Protein 4D2J (pdb70)

CATH classification: 3.20.20.70

Foldseek 3Di:
DVVLLVLLLVLLCLQLDALAHEAEAAQDLVRVCVLCPVLDHHRDPLLNLQVLCLQLQQPLLLSHYQAYEYHPDLLQDAHNVGHRSLVSCVVSNHQYEYEQWPDWDADPPAPRQTAIHGLVCRLVVLLVSVVSRHQAYETEHEWEDDVVRCTPPPVNLLRLLQVQLSNQLSNSVNRHAYEREYEYALADFAALVSLLVVLLVSLQSNVVSNVVSVHQLSSYEYAYAQRWGRPPHDDTDDLLVSLVSRLVSCVNRPDLSRAEYAYECRPDALQSSLSSLLNNQVVDDDSHQYAHHYYCSLQVQLSVQCSSPVVSSVVSSVSSVVSSSSRSCSSNSRHDGD

Nearest PDB structures (foldseek):
  5tkl-assembly1_A  TM=1.001E+00  e=1.704E-62  Toxoplasma gondii
  4tu1-assembly1_B  TM=9.126E-01  e=1.851E-58  Toxoplasma gondii
  3kx6-assembly1_C  TM=9.929E-01  e=5.445E-51  Babesia bovis
  3kx6-assembly1_B  TM=9.949E-01  e=1.280E-50  Babesia bovis
  4tr9-assembly1_B  TM=9.940E-01  e=3.530E-50  Plasmodium falciparum 3D7

Structure (mmCIF, N/CA/C/O backbone):
data_4D2J
#
_entry.id   4D2J
#
_cell.length_a   109.814
_cell.length_b   109.814
_cell.length_c   54.357
_cell.angle_alpha   90.00
_cell.angle_beta   90.00
_cell.angle_gamma   90.00
#
_symmetry.space_group_name_H-M   'P 42 21 2'
#
loop_
_entity.id
_entity.type
_entity.pdbx_description
1 polymer 'FRUCTOSE-BISPHOSPHATE ALDOLASE'
2 non-polymer BETA-MERCAPTOETHANOL
3 non-polymer 'SULFATE ION'
4 non-polymer 'ACETATE ION'
5 non-polymer GLYCEROL
6 water water
#
loop_
_atom_site.group_PDB
_atom_site.id
_atom_site.type_symbol
_atom_site.label_atom_id
_atom_site.label_alt_id
_atom_site.label_comp_id
_atom_site.label_asym_id
_atom_site.label_entity_id
_atom_site.label_seq_id
_atom_site.pdbx_PDB_ins_code
_atom_site.Cartn_x
_atom_site.Cartn_y
_atom_site.Cartn_z
_atom_site.occupancy
_atom_site.B_iso_or_equiv
_atom_site.auth_seq_id
_atom_site.auth_comp_id
_atom_site.auth_asym_id
_atom_site.auth_atom_id
_atom_site.pdbx_PDB_model_num
ATOM 1 N N . SER A 1 10 ? 1.251 21.211 -45.117 1.00 59.24 79 SER A N 1
ATOM 2 C CA . SER A 1 10 ? 1.372 22.581 -45.696 1.00 51.02 79 SER A CA 1
ATOM 3 C C . SER A 1 10 ? 2.623 23.212 -45.134 1.00 50.62 79 SER A C 1
ATOM 4 O O . SER A 1 10 ? 2.741 23.373 -43.917 1.00 46.70 79 SER A O 1
ATOM 7 N N . GLN A 1 11 ? 3.564 23.550 -46.014 1.00 42.22 80 GLN A N 1
ATOM 8 C CA . GLN A 1 11 ? 4.808 24.201 -45.606 1.00 46.79 80 GLN A CA 1
ATOM 9 C C . GLN A 1 11 ? 4.525 25.545 -44.974 1.00 41.72 80 GLN A C 1
ATOM 10 O O . GLN A 1 11 ? 5.211 25.979 -44.041 1.00 40.57 80 GLN A O 1
ATOM 16 N N . GLU A 1 12 ? 3.488 26.176 -45.493 1.00 37.10 81 GLU A N 1
ATOM 17 C CA . GLU A 1 12 ? 3.088 27.508 -45.117 1.00 36.87 81 GLU A CA 1
ATOM 18 C C . GLU A 1 12 ? 2.550 27.469 -43.669 1.00 31.41 81 GLU A C 1
ATOM 19 O O . GLU A 1 12 ? 3.032 28.204 -42.815 1.00 30.84 81 GLU A O 1
ATOM 25 N N . VAL A 1 13 ? 1.626 26.562 -43.394 1.00 31.57 82 VAL A N 1
ATOM 26 C CA . VAL A 1 13 ? 1.085 26.407 -42.024 1.00 33.99 82 VAL A CA 1
ATOM 27 C C . VAL A 1 13 ? 2.179 25.957 -41.053 1.00 31.56 82 VAL A C 1
ATOM 28 O O . VAL A 1 13 ? 2.313 26.517 -39.960 1.00 3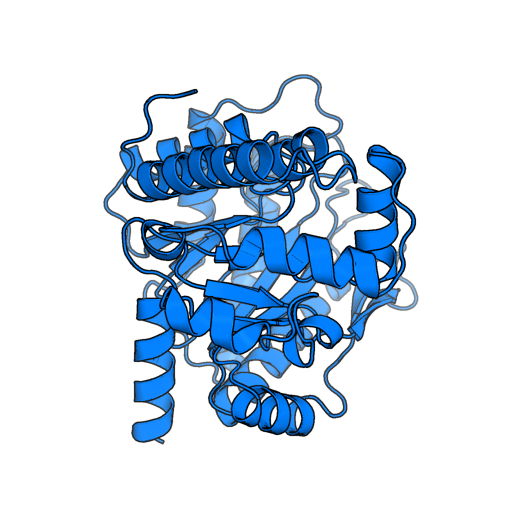0.20 82 VAL A O 1
ATOM 32 N N . ALA A 1 14 ? 3.000 24.995 -41.459 1.00 29.98 83 ALA A N 1
ATOM 33 C CA . ALA A 1 14 ? 4.124 24.544 -40.616 1.00 30.36 83 ALA A CA 1
ATOM 34 C C . ALA A 1 14 ? 5.095 25.655 -40.250 1.00 32.90 83 ALA A C 1
ATOM 35 O O . ALA A 1 14 ? 5.544 25.768 -39.088 1.00 28.26 83 ALA A O 1
ATOM 37 N N . LYS A 1 15 ? 5.452 26.462 -41.251 1.00 28.55 84 LYS A N 1
ATOM 38 C CA . LYS A 1 15 ? 6.279 27.634 -41.044 1.00 30.76 84 LYS A CA 1
ATOM 39 C C . LYS A 1 15 ? 5.690 28.630 -40.049 1.00 27.21 84 LYS A C 1
ATOM 40 O O . LYS A 1 15 ? 6.382 29.098 -39.145 1.00 27.34 84 LYS A O 1
ATOM 46 N N . GLU A 1 16 ? 4.395 28.911 -40.181 1.00 29.08 85 GLU A N 1
ATOM 47 C CA . GLU A 1 16 ? 3.742 29.859 -39.323 1.00 26.39 85 GLU A CA 1
ATOM 48 C C . GLU A 1 16 ? 3.766 29.319 -37.901 1.00 23.82 85 GLU A C 1
ATOM 49 O O . GLU A 1 16 ? 3.994 30.056 -36.956 1.00 25.21 85 GLU A O 1
ATOM 55 N N . LEU A 1 17 ? 3.440 28.037 -37.753 1.00 25.11 86 LEU A N 1
ATOM 56 C CA . LEU A 1 17 ? 3.370 27.461 -36.385 1.00 22.74 86 LEU A CA 1
ATOM 57 C C . LEU A 1 17 ? 4.710 27.469 -35.699 1.00 24.21 86 LEU A C 1
ATOM 58 O O . LEU A 1 17 ? 4.817 27.801 -34.496 1.00 24.74 86 LEU A O 1
ATOM 63 N N . ALA A 1 18 ? 5.746 27.087 -36.437 1.00 24.52 87 ALA A N 1
ATOM 64 C CA . ALA A 1 18 ? 7.073 27.051 -35.885 1.00 26.39 87 ALA A CA 1
ATOM 65 C C . ALA A 1 18 ? 7.561 28.448 -35.563 1.00 23.50 87 ALA A C 1
ATOM 66 O O . ALA A 1 18 ? 8.149 28.671 -34.506 1.00 25.77 87 ALA A O 1
ATOM 68 N N . GLU A 1 19 ? 7.278 29.421 -36.434 1.00 25.06 88 GLU A N 1
ATOM 69 C CA . GLU A 1 19 ? 7.691 30.798 -36.152 1.00 24.64 88 GLU A CA 1
ATOM 70 C C . GLU A 1 19 ? 7.005 31.334 -34.914 1.00 22.17 88 GLU A C 1
ATOM 71 O O . GLU A 1 19 ? 7.635 31.939 -34.052 1.00 24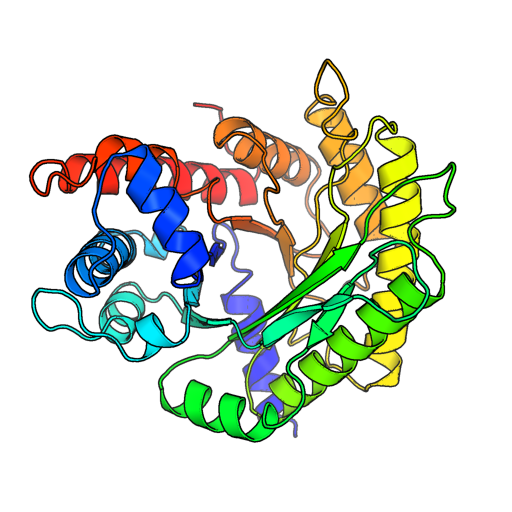.27 88 GLU A O 1
ATOM 77 N N . ASN A 1 20 ? 5.718 31.058 -34.798 1.00 22.71 89 ASN A N 1
ATOM 78 C CA . ASN A 1 20 ? 4.982 31.522 -33.643 1.00 21.75 89 ASN A CA 1
ATOM 79 C C . ASN A 1 20 ? 5.375 30.829 -32.368 1.00 21.93 89 ASN A C 1
ATOM 80 O O . ASN A 1 20 ? 5.454 31.463 -31.296 1.00 24.07 89 ASN A O 1
ATOM 85 N N . ALA A 1 21 ? 5.712 29.536 -32.460 1.00 21.49 90 ALA A N 1
ATOM 86 C CA . ALA A 1 21 ? 6.113 28.839 -31.240 1.00 22.43 90 ALA A CA 1
ATOM 87 C C . ALA A 1 21 ? 7.440 29.388 -30.743 1.00 25.01 90 ALA A C 1
ATOM 88 O O . ALA A 1 21 ? 7.650 29.583 -29.540 1.00 22.24 90 ALA A O 1
ATOM 90 N N . ARG A 1 22 ? 8.338 29.700 -31.674 1.00 25.44 91 ARG A N 1
ATOM 91 C CA . ARG A 1 22 ? 9.639 30.229 -31.277 1.00 26.70 91 ARG A CA 1
ATOM 92 C C . ARG A 1 22 ? 9.507 31.625 -30.674 1.00 25.32 91 ARG A C 1
ATOM 93 O O . ARG A 1 22 ? 10.285 32.004 -29.812 1.00 27.95 91 ARG A O 1
ATOM 101 N N . LYS A 1 23 ? 8.541 32.391 -31.171 1.00 24.41 92 LYS A N 1
ATOM 102 C CA . LYS A 1 23 ? 8.294 33.752 -30.695 1.00 24.97 92 LYS A CA 1
ATOM 103 C C . LYS A 1 23 ? 7.757 33.694 -29.264 1.00 23.29 92 LYS A C 1
ATOM 104 O O . LYS A 1 23 ? 8.153 34.463 -28.430 1.00 24.52 92 LYS A O 1
ATOM 110 N N . ILE A 1 24 ? 6.925 32.719 -28.976 1.00 22.93 93 ILE A N 1
ATOM 111 C CA . ILE A 1 24 ? 6.417 32.529 -27.620 1.00 23.38 93 ILE A CA 1
ATOM 112 C C . ILE A 1 24 ? 7.519 32.073 -26.669 1.00 24.58 93 ILE A C 1
ATOM 113 O O . ILE A 1 24 ? 7.633 32.557 -25.543 1.00 27.53 93 ILE A O 1
ATOM 118 N N . ALA A 1 25 ? 8.369 31.168 -27.135 1.00 22.92 94 ALA A N 1
ATOM 119 C CA . ALA A 1 25 ? 9.497 30.708 -26.356 1.00 23.26 94 ALA A CA 1
ATOM 120 C C . ALA A 1 25 ? 10.752 31.581 -26.541 1.00 25.45 94 ALA A C 1
ATOM 121 O O . ALA A 1 25 ? 11.864 31.083 -26.717 1.00 31.41 94 ALA A O 1
ATOM 123 N N . ALA A 1 26 ? 10.558 32.879 -26.535 1.00 27.53 95 ALA A N 1
ATOM 124 C CA . ALA A 1 26 ? 11.640 33.807 -26.804 1.00 25.47 95 ALA A CA 1
ATOM 125 C C . ALA A 1 26 ? 12.568 33.931 -25.599 1.00 26.76 95 ALA A C 1
ATOM 126 O O . ALA A 1 26 ? 12.126 33.918 -24.440 1.00 24.88 95 ALA A O 1
ATOM 128 N N . PRO A 1 27 ? 13.868 34.076 -25.866 1.00 27.14 96 PRO A N 1
ATOM 129 C CA . PRO A 1 27 ? 14.755 34.233 -24.738 1.00 28.74 96 PRO A CA 1
ATOM 130 C C . PRO A 1 27 ? 14.410 35.428 -23.875 1.00 27.09 96 PRO A C 1
ATOM 131 O O . PRO A 1 27 ? 14.103 36.517 -24.391 1.00 28.39 96 PRO A O 1
ATOM 135 N N . GLY A 1 28 ? 14.459 35.213 -22.569 1.00 25.33 97 GLY A N 1
ATOM 136 C CA . GLY A 1 28 ? 14.180 36.254 -21.616 1.00 24.41 97 GLY A CA 1
ATOM 137 C C . GLY A 1 28 ? 12.704 36.547 -21.403 1.00 27.00 97 GLY A C 1
ATOM 138 O O . GLY A 1 28 ? 12.354 37.514 -20.716 1.00 26.99 97 GLY A O 1
ATOM 139 N N . LYS A 1 29 ? 11.829 35.743 -22.000 1.00 27.20 98 LYS A N 1
ATOM 140 C CA . LYS A 1 29 ? 10.391 35.991 -21.933 1.00 23.25 98 LYS A CA 1
ATOM 141 C C . LYS A 1 29 ? 9.643 34.698 -21.586 1.00 23.27 98 LYS A C 1
ATOM 142 O O . LYS A 1 29 ? 10.178 33.591 -21.745 1.00 22.11 98 LYS A O 1
ATOM 148 N N . GLY A 1 30 ? 8.383 34.838 -21.233 1.00 23.30 99 GLY A N 1
ATOM 149 C CA . GLY A 1 30 ? 7.504 33.689 -21.099 1.00 21.66 99 GLY A CA 1
ATOM 150 C C . GLY A 1 30 ? 6.063 34.112 -21.052 1.00 22.14 99 GLY A C 1
ATOM 151 O O . GLY A 1 30 ? 5.727 35.252 -21.389 1.00 23.25 99 GLY A O 1
ATOM 152 N N . ILE A 1 31 ? 5.195 33.187 -20.632 1.00 22.32 100 ILE A N 1
ATOM 153 C CA . ILE A 1 31 ? 3.760 33.369 -20.730 1.00 21.73 100 ILE A CA 1
ATOM 154 C C . ILE A 1 31 ? 3.114 33.806 -19.408 1.00 21.08 100 ILE A C 1
ATOM 155 O O . ILE A 1 31 ? 3.409 33.254 -18.362 1.00 22.48 100 ILE A O 1
ATOM 160 N N . LEU A 1 32 ? 2.226 34.807 -19.513 1.00 22.70 101 LEU A N 1
ATOM 161 C CA . LEU A 1 32 ? 1.215 35.095 -18.501 1.00 22.39 101 LEU A CA 1
ATOM 162 C C . LEU A 1 32 ? -0.059 34.295 -18.746 1.00 21.29 101 LEU A C 1
ATOM 163 O O . LEU A 1 32 ? -0.729 34.451 -19.773 1.00 23.82 101 LEU A O 1
ATOM 168 N N . ALA A 1 33 ? -0.364 33.424 -17.794 1.00 21.04 102 ALA A N 1
ATOM 169 C CA . ALA A 1 33 ? -1.537 32.593 -17.866 1.00 22.70 102 ALA A CA 1
ATOM 170 C C . ALA A 1 33 ? -2.652 33.343 -17.121 1.00 25.87 102 ALA A C 1
ATOM 171 O O . ALA A 1 33 ? -2.630 33.486 -15.886 1.00 29.73 102 ALA A O 1
ATOM 173 N N . ALA A 1 34 ? -3.553 33.924 -17.905 1.00 23.19 103 ALA A N 1
ATOM 174 C CA . ALA A 1 34 ? -4.620 34.772 -17.382 1.00 27.73 103 ALA A CA 1
ATOM 175 C C . ALA A 1 34 ? -5.980 34.232 -17.788 1.00 28.23 103 ALA A C 1
ATOM 176 O O . ALA A 1 34 ? -6.932 34.989 -17.973 1.00 30.37 103 ALA A O 1
ATOM 178 N N . ASP A 1 35 ? -6.066 32.904 -17.871 1.00 28.26 104 ASP A N 1
ATOM 179 C CA . ASP A 1 35 ? -7.219 32.237 -18.498 1.00 28.41 104 ASP A CA 1
ATOM 180 C C . ASP A 1 35 ? -8.166 31.643 -17.468 1.00 34.85 104 ASP A C 1
ATOM 181 O O . ASP A 1 35 ? -8.907 30.701 -17.771 1.00 32.76 104 ASP A O 1
ATOM 186 N N . GLU A 1 36 ? -8.178 32.218 -16.267 1.00 32.59 105 GLU A N 1
ATOM 187 C CA . GLU A 1 36 ? -9.132 31.809 -15.226 1.00 34.24 105 GLU A CA 1
ATOM 188 C C . GLU A 1 36 ? -10.587 31.907 -15.686 1.00 27.94 105 GLU A C 1
ATOM 189 O O . GLU A 1 36 ? -11.045 32.962 -16.090 1.00 34.85 105 GLU A O 1
ATOM 195 N N . SER A 1 37 ? -11.312 30.787 -15.618 1.00 35.28 106 SER A N 1
ATOM 196 C CA . SER A 1 37 ? -12.770 30.794 -15.846 1.00 38.16 106 SER A CA 1
ATOM 197 C C . SER A 1 37 ? -13.521 31.659 -14.827 1.00 46.10 106 SER A C 1
ATOM 198 O O . SER A 1 37 ? -12.942 32.131 -13.849 1.00 42.34 106 SER A O 1
ATOM 201 N N . THR A 1 38 ? -14.812 31.873 -15.070 1.00 46.94 107 THR A N 1
ATOM 202 C CA . THR A 1 38 ? -15.634 32.705 -14.193 1.00 46.11 107 THR A CA 1
ATOM 203 C C . THR A 1 38 ? -15.542 32.232 -12.757 1.00 48.76 107 THR A C 1
ATOM 204 O O . THR A 1 38 ? -15.525 33.045 -11.823 1.00 47.97 107 THR A O 1
ATOM 208 N N . GLY A 1 39 ? -15.534 30.916 -12.584 1.00 48.72 108 GLY A N 1
ATOM 209 C CA . GLY A 1 39 ? -15.606 30.313 -11.269 1.00 52.62 108 GLY A CA 1
ATOM 210 C C . GLY A 1 39 ? -14.252 30.273 -10.611 1.00 58.09 108 GLY A C 1
ATOM 211 O O . GLY A 1 39 ? -14.139 30.311 -9.377 1.00 53.83 108 GLY A O 1
ATOM 212 N N . THR A 1 40 ? -13.215 30.169 -11.435 1.00 47.20 109 THR A N 1
ATOM 213 C CA . THR A 1 40 ? -11.855 30.232 -10.952 1.00 50.05 109 THR A CA 1
ATOM 214 C C . THR A 1 40 ? -11.470 31.663 -10.550 1.00 50.14 109 THR A C 1
ATOM 215 O O . THR A 1 40 ? -10.877 31.873 -9.487 1.00 53.57 109 THR A O 1
ATOM 219 N N . ILE A 1 41 ? -11.873 32.641 -11.354 1.00 46.99 110 ILE A N 1
ATOM 220 C CA . ILE A 1 41 ? -11.599 34.042 -11.056 1.00 50.99 110 ILE A CA 1
ATOM 221 C C . ILE A 1 41 ? -12.439 34.545 -9.871 1.00 59.81 110 ILE A C 1
ATOM 222 O O . ILE A 1 41 ? -12.002 35.416 -9.108 1.00 50.59 110 ILE A O 1
ATOM 227 N N . LYS A 1 42 ? -13.631 33.977 -9.702 1.00 54.68 111 LYS A N 1
ATOM 228 C CA . LYS A 1 42 ? -14.456 34.294 -8.545 1.00 60.08 111 LYS A CA 1
ATOM 229 C C . LYS A 1 42 ? -13.641 34.125 -7.277 1.00 52.92 111 LYS A C 1
ATOM 230 O O . LYS A 1 42 ? -13.655 34.981 -6.379 1.00 55.20 111 LYS A O 1
ATOM 236 N N . LYS A 1 43 ? -12.958 32.995 -7.199 1.00 41.71 112 LYS A N 1
ATOM 237 C CA . LYS A 1 43 ? -12.166 32.670 -6.028 1.00 47.83 112 LYS A CA 1
ATOM 238 C C . LYS A 1 43 ? -11.122 33.727 -5.735 1.00 55.06 112 LYS A C 1
ATOM 239 O O . LYS A 1 43 ? -10.907 34.101 -4.582 1.00 49.95 112 LYS A O 1
ATOM 245 N N . ARG A 1 44 ? -10.427 34.170 -6.776 1.00 50.03 113 ARG A N 1
ATOM 246 C CA . ARG A 1 44 ? -9.350 35.126 -6.590 1.00 51.78 113 ARG A CA 1
ATOM 247 C C . ARG A 1 44 ? -9.932 36.451 -6.120 1.00 52.69 113 ARG A C 1
ATOM 248 O O . ARG A 1 44 ? -9.376 37.102 -5.239 1.00 57.92 113 ARG A O 1
ATOM 256 N N . PHE A 1 45 ? -11.024 36.868 -6.754 1.00 44.66 114 PHE A N 1
ATOM 257 C CA . PHE A 1 45 ? -11.631 38.148 -6.457 1.00 50.65 114 PHE A CA 1
ATOM 258 C C . PHE A 1 45 ? -12.127 38.128 -5.013 1.00 58.53 114 PHE A C 1
ATOM 259 O O . PHE A 1 45 ? -12.210 39.167 -4.352 1.00 61.05 114 PHE A O 1
ATOM 267 N N . ASP A 1 46 ? -12.428 36.925 -4.533 1.00 62.39 115 ASP A N 1
ATOM 268 C CA . ASP A 1 46 ? -12.858 36.704 -3.162 1.00 67.90 115 ASP A CA 1
ATOM 269 C C . ASP A 1 46 ? -11.770 37.085 -2.168 1.00 73.94 115 ASP A C 1
ATOM 270 O O . ASP A 1 46 ? -12.050 37.728 -1.155 1.00 66.74 115 ASP A O 1
ATOM 275 N N . SER A 1 47 ? -10.537 36.662 -2.434 1.00 72.23 116 SER A N 1
ATOM 276 C CA . SER A 1 47 ? -9.497 36.734 -1.412 1.00 73.86 116 SER A CA 1
ATOM 277 C C . SER A 1 47 ? -9.274 38.169 -0.964 1.00 71.84 116 SER A C 1
ATOM 278 O O . SER A 1 47 ? -8.879 38.429 0.172 1.00 81.53 116 SER A O 1
ATOM 281 N N . ILE A 1 48 ? -9.550 39.084 -1.877 1.00 64.90 117 ILE A N 1
ATOM 282 C CA . ILE A 1 48 ? -9.423 40.500 -1.639 1.00 60.93 117 ILE A CA 1
ATOM 283 C C . ILE A 1 48 ? -10.813 41.144 -1.599 1.00 57.05 117 ILE A C 1
ATOM 284 O O . ILE A 1 48 ? -10.948 42.364 -1.684 1.00 50.92 117 ILE A O 1
ATOM 289 N N . GLY A 1 49 ? -11.848 40.314 -1.492 1.00 59.53 118 GLY A N 1
ATOM 290 C CA . GLY A 1 49 ? -13.211 40.798 -1.294 1.00 56.98 118 GLY A CA 1
ATOM 291 C C . GLY A 1 49 ? -13.702 41.669 -2.426 1.00 56.27 118 GLY A C 1
ATOM 292 O O . GLY A 1 49 ? -14.309 42.711 -2.204 1.00 56.89 118 GLY A O 1
ATOM 293 N N . VAL A 1 50 ? -13.425 41.249 -3.650 1.00 53.02 119 VAL A N 1
ATOM 294 C CA . VAL A 1 50 ? -14.013 41.887 -4.813 1.00 52.12 119 VAL A CA 1
ATOM 295 C C . VAL A 1 50 ? -15.175 41.026 -5.311 1.00 54.72 119 VAL A C 1
ATOM 296 O O . VAL A 1 50 ? -15.149 39.797 -5.225 1.00 46.88 119 VAL A O 1
ATOM 300 N N . GLU A 1 51 ? -16.221 41.690 -5.778 1.00 55.48 120 GLU A N 1
ATOM 301 C CA . GLU A 1 51 ? -17.373 40.990 -6.302 1.00 60.66 120 GLU A CA 1
ATOM 302 C C . GLU A 1 51 ? -17.171 40.762 -7.790 1.00 58.17 120 GLU A C 1
ATOM 303 O O . GLU A 1 51 ? -16.667 41.633 -8.506 1.00 56.07 120 GLU A O 1
ATOM 309 N N . ASN A 1 52 ? -17.578 39.586 -8.245 1.00 50.73 121 ASN A N 1
ATOM 310 C CA . ASN A 1 52 ? -17.231 39.109 -9.564 1.00 43.97 121 ASN A CA 1
ATOM 311 C C . ASN A 1 52 ? -18.211 39.583 -10.620 1.00 47.41 121 ASN A C 1
ATOM 312 O O . ASN A 1 52 ? -18.952 38.792 -11.195 1.00 56.74 121 ASN A O 1
ATOM 317 N N . THR A 1 53 ? -18.230 40.879 -10.878 1.00 46.40 122 THR A N 1
ATOM 318 C CA . THR A 1 53 ? -18.987 41.381 -11.999 1.00 52.92 122 THR A CA 1
ATOM 319 C C . THR A 1 53 ? -18.134 41.298 -13.240 1.00 53.46 122 THR A C 1
ATOM 320 O O . THR A 1 53 ? -16.909 41.322 -13.167 1.00 56.61 122 THR A O 1
ATOM 324 N N . GLU A 1 54 ? -18.776 41.243 -14.389 1.00 49.70 123 GLU A N 1
ATOM 325 C CA . GLU A 1 54 ? -18.055 41.390 -15.621 1.00 50.95 123 GLU A CA 1
ATOM 326 C C . GLU A 1 54 ? -17.143 42.598 -15.529 1.00 54.61 123 GLU A C 1
ATOM 327 O O . GLU A 1 54 ? -15.954 42.502 -15.813 1.00 50.56 123 GLU A O 1
ATOM 333 N N . ALA A 1 55 ? -17.697 43.734 -15.111 1.00 45.49 124 ALA A N 1
ATOM 334 C CA . ALA A 1 55 ? -16.940 44.982 -15.065 1.00 44.97 124 ALA A CA 1
ATOM 335 C C . ALA A 1 55 ? -15.620 44.857 -14.291 1.00 41.05 124 ALA A C 1
ATOM 336 O O . ALA A 1 55 ? -14.625 45.470 -14.665 1.00 48.85 124 ALA A O 1
ATOM 338 N N . ASN A 1 56 ? -15.632 44.112 -13.193 1.00 40.63 125 ASN A N 1
ATOM 339 C CA . ASN A 1 56 ? -14.427 43.894 -12.405 1.00 44.05 125 ASN A CA 1
ATOM 340 C C . ASN A 1 56 ? -13.405 42.994 -13.106 1.00 50.25 125 ASN A C 1
ATOM 341 O O . ASN A 1 56 ? -12.189 43.247 -13.073 1.00 42.20 125 ASN A O 1
ATOM 346 N N . ARG A 1 57 ? -13.905 41.910 -13.682 1.00 47.53 126 ARG A N 1
ATOM 347 C CA . ARG A 1 57 ? -13.067 41.008 -14.468 1.00 42.60 126 ARG A CA 1
ATOM 348 C C . ARG A 1 57 ? -12.421 41.796 -15.592 1.00 40.37 126 ARG A C 1
ATOM 349 O O . ARG A 1 57 ? -11.224 41.660 -15.845 1.00 37.68 126 ARG A O 1
ATOM 357 N N . ALA A 1 58 ? -13.192 42.695 -16.192 1.00 38.05 127 ALA A N 1
ATOM 358 C CA . ALA A 1 58 ? -12.692 43.564 -17.237 1.00 40.48 127 ALA A CA 1
ATOM 359 C C . ALA A 1 58 ? -11.651 44.550 -16.701 1.00 44.15 127 ALA A C 1
ATOM 360 O O . ALA A 1 58 ? -10.619 44.782 -17.338 1.00 36.03 127 ALA A O 1
ATOM 362 N N . PHE A 1 59 ? -11.900 45.080 -15.507 1.00 45.36 128 PHE A N 1
ATOM 363 C CA . PHE A 1 59 ? -10.942 45.972 -14.853 1.00 47.06 128 PHE A CA 1
ATOM 364 C C . PHE A 1 59 ? -9.643 45.244 -14.532 1.00 35.43 128 PHE A C 1
ATOM 365 O O . PHE A 1 59 ? -8.588 45.774 -14.767 1.00 36.82 128 PHE A O 1
ATOM 373 N N . TYR A 1 60 ? -9.735 44.058 -13.949 1.00 34.08 129 TYR A N 1
ATOM 374 C CA . TYR A 1 60 ? -8.549 43.324 -13.580 1.00 32.97 129 TYR A CA 1
ATOM 375 C C . TYR A 1 60 ? -7.745 42.894 -14.813 1.00 34.29 129 TYR A C 1
ATOM 376 O O . TYR A 1 60 ? -6.524 43.047 -14.862 1.00 33.66 129 TYR A O 1
ATOM 385 N N . ARG A 1 61 ? -8.414 42.349 -15.808 1.00 34.07 130 ARG A N 1
ATOM 386 C CA . ARG A 1 61 ? -7.685 41.927 -17.017 1.00 33.89 130 ARG A CA 1
ATOM 387 C C . ARG A 1 61 ? -7.049 43.097 -17.733 1.00 35.19 130 ARG A C 1
ATOM 388 O O . ARG A 1 61 ? -5.932 42.981 -18.254 1.00 34.39 130 ARG A O 1
ATOM 396 N N . ASP A 1 62 ? -7.750 44.227 -17.784 1.00 33.05 131 ASP A N 1
ATOM 397 C CA . ASP A 1 62 ? -7.145 45.431 -18.301 1.00 30.41 131 ASP A CA 1
ATOM 398 C C . ASP A 1 62 ? -5.956 45.888 -17.449 1.00 29.21 131 ASP A C 1
ATOM 399 O O . ASP A 1 62 ? -4.956 46.321 -17.988 1.00 33.41 131 ASP A O 1
ATOM 404 N N . LEU A 1 63 ? -6.067 45.786 -16.136 1.00 32.12 132 LEU A N 1
ATOM 405 C CA . LEU A 1 63 ? -4.953 46.142 -15.258 1.00 31.42 132 LEU A CA 1
ATOM 406 C C . LEU A 1 63 ? -3.695 45.330 -15.656 1.00 37.01 132 LEU A C 1
ATOM 407 O O . LEU A 1 63 ? -2.597 45.882 -15.812 1.00 35.41 132 LEU A O 1
ATOM 412 N N . LEU A 1 64 ? -3.859 44.016 -15.832 1.00 34.21 133 LEU A N 1
ATOM 413 C CA . LEU A 1 64 ? -2.742 43.157 -16.305 1.00 29.22 133 LEU A CA 1
ATOM 414 C C . LEU A 1 64 ? -2.235 43.596 -17.655 1.00 27.70 133 LEU A C 1
ATOM 415 O O . LEU A 1 64 ? -1.030 43.886 -17.832 1.00 28.90 133 LEU A O 1
ATOM 420 N N . PHE A 1 65 ? -3.116 43.582 -18.644 1.00 29.15 134 PHE A N 1
ATOM 421 C CA . PHE A 1 65 ? -2.667 43.659 -20.015 1.00 28.20 134 PHE A CA 1
ATOM 422 C C . PHE A 1 65 ? -2.208 45.070 -20.424 1.00 31.63 134 PHE A C 1
ATOM 423 O O . PHE A 1 65 ? -1.481 45.195 -21.382 1.00 28.83 134 PHE A O 1
ATOM 431 N N . SER A 1 66 ? -2.710 46.116 -19.766 1.00 33.25 135 SER A N 1
ATOM 432 C CA . SER A 1 66 ? -2.277 47.497 -20.058 1.00 35.20 135 SER A CA 1
ATOM 433 C C . SER A 1 66 ? -0.985 47.915 -19.352 1.00 37.81 135 SER A C 1
ATOM 434 O O . SER A 1 66 ? -0.607 49.091 -19.417 1.00 37.31 135 SER A O 1
ATOM 437 N N . THR A 1 67 ? -0.342 46.987 -18.644 1.00 34.66 136 THR A N 1
ATOM 438 C CA . THR A 1 67 ? 0.858 47.292 -17.870 1.00 34.36 136 THR A CA 1
ATOM 439 C C . THR A 1 67 ? 1.993 47.708 -18.811 1.00 36.44 136 THR A C 1
ATOM 440 O O . THR A 1 67 ? 2.427 46.948 -19.688 1.00 33.97 136 THR A O 1
ATOM 444 N N . LYS A 1 68 ? 2.456 48.950 -18.659 1.00 33.73 137 LYS A N 1
ATOM 445 C CA . LYS A 1 68 ? 3.424 49.493 -19.602 1.00 37.03 137 LYS A CA 1
ATOM 446 C C . LYS A 1 68 ? 4.784 48.780 -19.516 1.00 31.07 137 LYS A C 1
ATOM 447 O O . LYS A 1 68 ? 5.342 48.593 -18.428 1.00 34.55 137 LYS A O 1
ATOM 453 N N . GLY A 1 69 ? 5.256 48.332 -20.672 1.00 32.51 138 GLY A N 1
ATOM 454 C CA . GLY A 1 69 ? 6.534 47.616 -20.788 1.00 33.30 138 GLY A CA 1
ATOM 455 C C . GLY A 1 69 ? 6.456 46.108 -20.539 1.00 34.84 138 GLY A C 1
ATOM 456 O O . GLY A 1 69 ? 7.472 45.422 -20.539 1.00 30.40 138 GLY A O 1
ATOM 457 N N . LEU A 1 70 ? 5.253 45.600 -20.317 1.00 30.72 139 LEU A N 1
ATOM 458 C CA . LEU A 1 70 ? 5.077 44.200 -19.950 1.00 31.25 139 LEU A CA 1
ATOM 459 C C . LEU A 1 70 ? 5.672 43.264 -20.983 1.00 24.77 139 LEU A C 1
ATOM 460 O O . LEU A 1 70 ? 6.149 42.171 -20.631 1.00 27.03 139 LEU A O 1
ATOM 465 N N . GLY A 1 71 ? 5.571 43.649 -22.245 1.00 25.52 140 GLY A N 1
ATOM 466 C CA . GLY A 1 71 ? 6.043 42.864 -23.371 1.00 26.05 140 GLY A CA 1
ATOM 467 C C . GLY A 1 71 ? 7.556 42.679 -23.428 1.00 28.38 140 GLY A C 1
ATOM 468 O O . GLY A 1 71 ? 8.050 41.853 -24.195 1.00 27.35 140 GLY A O 1
ATOM 469 N N . GLN A 1 72 ? 8.290 43.379 -22.561 1.00 29.53 141 GLN A N 1
ATOM 470 C CA . GLN A 1 72 ? 9.723 43.113 -22.418 1.00 33.84 141 GLN A CA 1
ATOM 471 C C . GLN A 1 72 ? 9.960 41.702 -21.865 1.00 29.60 141 GLN A C 1
ATOM 472 O O . GLN A 1 72 ? 10.942 41.037 -22.225 1.00 28.92 141 GLN A O 1
ATOM 478 N N . TYR A 1 73 ? 9.042 41.253 -21.012 1.00 26.55 142 TYR A N 1
ATOM 479 C CA . TYR A 1 73 ? 9.182 39.990 -20.320 1.00 25.32 142 TYR A CA 1
ATOM 480 C C . TYR A 1 73 ? 8.137 38.939 -20.670 1.00 26.24 142 TYR A C 1
ATOM 481 O O . TYR A 1 73 ? 8.356 37.765 -20.358 1.00 24.96 142 TYR A O 1
ATOM 490 N N . ILE A 1 74 ? 7.020 39.350 -21.291 1.00 24.64 143 ILE A N 1
ATOM 491 C CA . ILE A 1 74 ? 5.884 38.450 -21.539 1.00 21.51 143 ILE A CA 1
ATOM 492 C C . ILE A 1 74 ? 5.728 38.365 -23.023 1.00 22.81 143 ILE A C 1
ATOM 493 O O . ILE A 1 74 ? 5.526 39.387 -23.695 1.00 24.98 143 ILE A O 1
ATOM 498 N N . SER A 1 75 ? 5.862 37.154 -23.556 1.00 22.84 144 SER A N 1
ATOM 499 C CA . SER A 1 75 ? 5.743 36.975 -25.003 1.00 22.38 144 SER A CA 1
ATOM 500 C C . SER A 1 75 ? 4.301 36.692 -25.424 1.00 22.32 144 SER A C 1
ATOM 501 O O . SER A 1 75 ? 3.937 36.794 -26.606 1.00 25.10 144 SER A O 1
ATOM 504 N N . GLY A 1 76 ? 3.507 36.206 -24.485 1.00 22.98 145 GLY A N 1
ATOM 505 C CA . GLY A 1 76 ? 2.189 35.649 -24.796 1.00 20.69 145 GLY A CA 1
ATOM 506 C C . GLY A 1 76 ? 1.312 35.615 -23.574 1.00 22.78 145 GLY A C 1
ATOM 507 O O . GLY A 1 76 ? 1.827 35.464 -22.480 1.00 21.92 145 GLY A O 1
ATOM 508 N N . ALA A 1 77 ? 0.001 35.782 -23.771 1.00 23.11 146 ALA A N 1
ATOM 509 C CA . ALA A 1 77 ? -0.957 35.761 -22.660 1.00 25.78 146 ALA A CA 1
ATOM 510 C C . ALA A 1 77 ? -2.090 34.814 -23.002 1.00 23.39 146 ALA A C 1
ATOM 511 O O . ALA A 1 77 ? -2.711 34.904 -24.091 1.00 22.27 146 ALA A O 1
ATOM 513 N N . ILE A 1 78 ? -2.336 33.880 -22.091 1.00 22.58 147 ILE A N 1
ATOM 514 C CA . ILE A 1 78 ? -3.410 32.925 -22.282 1.00 22.52 147 ILE A CA 1
ATOM 515 C C . ILE A 1 78 ? -4.661 33.552 -21.713 1.00 25.20 147 ILE A C 1
ATOM 516 O O . ILE A 1 78 ? -4.676 33.939 -20.550 1.00 23.83 147 ILE A O 1
ATOM 521 N N . LEU A 1 79 ? -5.705 33.612 -22.541 1.00 24.27 148 LEU A N 1
ATOM 522 C CA . LEU A 1 79 ? -6.982 34.188 -22.140 1.00 24.87 148 LEU A CA 1
ATOM 523 C C . LEU A 1 79 ? -8.061 33.125 -22.004 1.00 26.18 148 LEU A C 1
ATOM 524 O O . LEU A 1 79 ? -8.062 32.084 -22.690 1.00 25.67 148 LEU A O 1
ATOM 529 N N . PHE A 1 80 ? -9.046 33.464 -21.189 1.00 24.34 149 PHE A N 1
ATOM 530 C CA . PHE A 1 80 ? -10.336 32.782 -21.172 1.00 22.99 149 PHE A CA 1
ATOM 531 C C . PHE A 1 80 ? -11.217 33.361 -22.272 1.00 26.48 149 PHE A C 1
ATOM 532 O O . PHE A 1 80 ? -11.057 34.539 -22.649 1.00 27.06 149 PHE A O 1
ATOM 540 N N . GLU A 1 81 ? -12.173 32.578 -22.779 1.00 25.05 150 GLU A N 1
ATOM 541 C CA . GLU A 1 81 ? -12.947 33.013 -23.966 1.00 27.66 150 GLU A CA 1
ATOM 542 C C . GLU A 1 81 ? -13.609 34.385 -23.762 1.00 26.06 150 GLU A C 1
ATOM 543 O O . GLU A 1 81 ? -13.603 35.189 -24.649 1.00 29.95 150 GLU A O 1
ATOM 549 N N . GLU A 1 82 ? -14.179 34.624 -22.590 1.00 28.18 151 GLU A N 1
ATOM 550 C CA . GLU A 1 82 ? -14.833 35.895 -22.310 1.00 28.25 151 GLU A CA 1
ATOM 551 C C . GLU A 1 82 ? -13.893 37.039 -22.612 1.00 28.35 151 GLU A C 1
ATOM 552 O O . GLU A 1 82 ? -14.274 38.018 -23.269 1.00 28.08 151 GLU A O 1
ATOM 558 N N . THR A 1 83 ? -12.657 36.900 -22.122 1.00 26.97 152 THR A N 1
ATOM 559 C CA . THR A 1 83 ? -11.647 37.965 -22.182 1.00 27.12 152 THR A CA 1
ATOM 560 C C . THR A 1 83 ? -11.216 38.206 -23.625 1.00 29.25 152 THR A C 1
ATOM 561 O O . THR A 1 83 ? -11.017 39.341 -24.055 1.00 29.31 152 THR A O 1
ATOM 565 N N . LEU A 1 84 ? -11.098 37.136 -24.394 1.00 24.43 153 LEU A N 1
ATOM 566 C CA . LEU A 1 84 ? -10.749 37.249 -25.806 1.00 28.61 153 LEU A CA 1
ATOM 567 C C . LEU A 1 84 ? -11.719 38.149 -26.562 1.00 29.06 153 LEU A C 1
ATOM 568 O O . LEU A 1 84 ? -11.323 38.889 -27.488 1.00 28.09 153 LEU A O 1
ATOM 573 N N . TYR A 1 85 ? -12.983 38.122 -26.142 1.00 30.35 154 TYR A N 1
ATOM 574 C CA . TYR A 1 85 ? -14.003 38.927 -26.809 1.00 34.52 154 TYR A CA 1
ATOM 575 C C . TYR A 1 85 ? -14.434 40.101 -25.918 1.00 35.69 154 TYR A C 1
ATOM 576 O O . TYR A 1 85 ? -15.535 40.649 -26.071 1.00 41.75 154 TYR A O 1
ATOM 585 N N . GLN A 1 86 ? -13.554 40.538 -25.034 1.00 30.33 155 GLN A N 1
ATOM 586 C CA . GLN A 1 86 ? -13.923 41.585 -24.083 1.00 30.71 155 GLN A CA 1
ATOM 587 C C . GLN A 1 86 ? -13.287 42.926 -24.431 1.00 37.43 155 GLN A C 1
ATOM 588 O O . GLN A 1 86 ? -12.335 43.009 -25.233 1.00 34.08 155 GLN A O 1
ATOM 594 N N . LYS A 1 87 ? -13.873 43.981 -23.866 1.00 40.34 156 LYS A N 1
ATOM 595 C CA . LYS A 1 87 ? -13.299 45.323 -23.881 1.00 39.65 156 LYS A CA 1
ATOM 596 C C . LYS A 1 87 ? -12.922 45.744 -22.483 1.00 35.23 156 LYS A C 1
ATOM 597 O O . LYS A 1 87 ? -13.655 45.465 -21.530 1.00 37.22 156 LYS A O 1
ATOM 603 N N . SER A 1 88 ? -11.845 46.524 -22.362 1.00 35.65 157 SER A N 1
ATOM 604 C CA . SER A 1 88 ? -11.434 47.047 -21.056 1.00 39.83 157 SER A CA 1
ATOM 605 C C . SER A 1 88 ? -12.492 48.042 -20.580 1.00 43.40 157 SER A C 1
ATOM 606 O O . SER A 1 88 ? -13.307 48.477 -21.380 1.00 41.45 157 SER A O 1
ATOM 609 N N . PRO A 1 89 ? -12.472 48.416 -19.290 1.00 40.63 158 PRO A N 1
ATOM 610 C CA . PRO A 1 89 ? -13.487 49.385 -18.872 1.00 49.61 158 PRO A CA 1
ATOM 611 C C . PRO A 1 89 ? -13.469 50.631 -19.760 1.00 50.93 158 PRO A C 1
ATOM 612 O O . PRO A 1 89 ? -14.516 51.123 -20.169 1.00 56.35 158 PRO A O 1
ATOM 616 N N . SER A 1 90 ? -12.287 51.083 -20.133 1.00 50.39 159 SER A N 1
ATOM 617 C CA . SER A 1 90 ? -12.185 52.289 -20.926 1.00 55.60 159 SER A CA 1
ATOM 618 C C . SER A 1 90 ? -12.533 52.040 -22.384 1.00 50.58 159 SER A C 1
ATOM 619 O O . SER A 1 90 ? -12.430 52.949 -23.196 1.00 48.22 159 SER A O 1
ATOM 622 N N . GLY A 1 91 ? -12.927 50.813 -22.726 1.00 47.34 160 GLY A N 1
ATOM 623 C CA . GLY A 1 91 ? -13.460 50.536 -24.067 1.00 43.35 160 GLY A CA 1
ATOM 624 C C . GLY A 1 91 ? -12.511 49.972 -25.132 1.00 43.61 160 GLY A C 1
ATOM 625 O O . GLY A 1 91 ? -12.926 49.752 -26.257 1.00 41.86 160 GLY A O 1
ATOM 626 N N . VAL A 1 92 ? -11.257 49.683 -24.775 1.00 47.77 161 VAL A N 1
ATOM 627 C CA . VAL A 1 92 ? -10.307 49.082 -25.735 1.00 42.89 161 VAL A CA 1
ATOM 628 C C . VAL A 1 92 ? -10.428 47.556 -25.663 1.00 35.58 161 VAL A C 1
ATOM 629 O O . VAL A 1 92 ? -10.466 46.998 -24.573 1.00 34.32 161 VAL A O 1
ATOM 633 N N . PRO A 1 93 ? -10.496 46.889 -26.818 1.00 36.32 162 PRO A N 1
ATOM 634 C CA . PRO A 1 93 ? -10.488 45.417 -26.830 1.00 32.36 162 PRO A CA 1
ATOM 635 C C . PRO A 1 93 ? -9.252 44.857 -26.152 1.00 33.38 162 PRO A C 1
ATOM 636 O O . PRO A 1 93 ? -8.160 45.390 -26.334 1.00 34.22 162 PRO A O 1
ATOM 640 N N . MET A 1 94 ? -9.431 43.825 -25.331 1.00 32.21 163 MET A N 1
ATOM 641 C CA . MET A 1 94 ? -8.328 43.206 -24.598 1.00 33.49 163 MET A CA 1
ATOM 642 C C . MET A 1 94 ? -7.231 42.781 -25.576 1.00 29.86 163 MET A C 1
ATOM 643 O O . MET A 1 94 ? -6.046 42.991 -25.318 1.00 33.90 163 MET A O 1
ATOM 648 N N . VAL A 1 95 ? -7.621 42.268 -26.735 1.00 27.57 164 VAL A N 1
ATOM 649 C CA . VAL A 1 95 ? -6.651 41.810 -27.707 1.00 32.53 164 VAL A CA 1
ATOM 650 C C . VAL A 1 95 ? -5.792 42.963 -28.214 1.00 31.54 164 VAL A C 1
ATOM 651 O O . VAL A 1 95 ? -4.626 42.784 -28.522 1.00 31.46 164 VAL A O 1
ATOM 655 N N . ASP A 1 96 ? -6.380 44.145 -28.344 1.00 36.53 165 ASP A N 1
ATOM 656 C CA . ASP A 1 96 ? -5.633 45.299 -28.821 1.00 36.47 165 ASP A CA 1
ATOM 657 C C . ASP A 1 96 ? -4.633 45.815 -27.752 1.00 30.03 165 ASP A C 1
ATOM 658 O O . ASP A 1 96 ? -3.561 46.307 -28.096 1.00 31.55 165 ASP A O 1
ATOM 663 N N . LEU A 1 97 ? -4.953 45.661 -26.467 1.00 29.40 166 LEU A N 1
ATOM 664 C CA . LEU A 1 97 ? -3.990 45.945 -25.420 1.00 29.35 166 LEU A CA 1
ATOM 665 C C . LEU A 1 97 ? -2.760 45.045 -25.573 1.00 32.13 166 LEU A C 1
ATOM 666 O O . LEU A 1 97 ? -1.615 45.496 -25.417 1.00 31.79 166 LEU A O 1
ATOM 671 N N . LEU A 1 98 ? -3.011 43.754 -25.765 1.00 27.21 167 LEU A N 1
ATOM 672 C CA . LEU A 1 98 ? -1.918 42.804 -25.908 1.00 26.92 167 LEU A CA 1
ATOM 673 C C . LEU A 1 98 ? -1.105 43.160 -27.151 1.00 24.39 167 LEU A C 1
ATOM 674 O O . LEU A 1 98 ? 0.108 43.165 -27.104 1.00 25.60 167 LEU A O 1
ATOM 679 N N . LYS A 1 99 ? -1.790 43.460 -28.252 1.00 28.96 168 LYS A N 1
ATOM 680 C CA . LYS A 1 99 ? -1.102 43.773 -29.495 1.00 33.75 168 LYS A CA 1
ATOM 681 C C . LYS A 1 99 ? -0.211 45.020 -29.384 1.00 30.91 168 LYS A C 1
ATOM 682 O O . LYS A 1 99 ? 0.890 45.055 -29.923 1.00 31.77 168 LYS A O 1
ATOM 688 N N . ALA A 1 100 ? -0.618 45.977 -28.576 1.00 32.48 169 ALA A N 1
ATOM 689 C CA . ALA A 1 100 ? 0.179 47.204 -28.393 1.00 33.50 169 ALA A CA 1
ATOM 690 C C . ALA A 1 100 ? 1.470 46.963 -27.642 1.00 34.30 169 ALA A C 1
ATOM 691 O O . ALA A 1 100 ? 2.412 47.740 -27.763 1.00 34.06 169 ALA A O 1
ATOM 693 N N . GLU A 1 101 ? 1.508 45.914 -26.825 1.00 28.59 170 GLU A N 1
ATOM 694 C CA . GLU A 1 101 ? 2.719 45.526 -26.098 1.00 29.80 170 GLU A CA 1
ATOM 695 C C . GLU A 1 101 ? 3.489 44.431 -26.830 1.00 29.57 170 GLU A C 1
ATOM 696 O O . GLU A 1 101 ? 4.514 43.942 -26.321 1.00 31.40 170 GLU A O 1
ATOM 702 N N . GLY A 1 102 ? 2.975 44.032 -28.001 1.00 27.73 171 GLY A N 1
ATOM 703 C CA . GLY A 1 102 ? 3.542 42.966 -28.808 1.00 28.14 171 GLY A CA 1
ATOM 704 C C . GLY A 1 102 ? 3.413 41.584 -28.171 1.00 27.55 171 GLY A C 1
ATOM 705 O O . GLY A 1 102 ? 4.244 40.719 -28.398 1.00 29.46 171 GLY A O 1
ATOM 706 N N . ILE A 1 103 ? 2.442 41.440 -27.277 1.00 27.37 172 ILE A N 1
ATOM 707 C CA . ILE A 1 103 ? 2.156 40.160 -26.637 1.00 25.16 172 ILE A CA 1
ATOM 708 C C . ILE A 1 103 ? 1.152 39.373 -27.480 1.00 27.43 172 ILE A C 1
ATOM 709 O O . ILE A 1 103 ? 0.126 39.908 -27.947 1.00 28.21 172 ILE A O 1
ATOM 714 N N . ILE A 1 104 ? 1.511 38.133 -27.801 1.00 26.46 173 ILE A N 1
ATOM 715 C CA . ILE A 1 104 ? 0.655 37.253 -28.566 1.00 24.86 173 ILE A CA 1
ATOM 716 C C . ILE A 1 104 ? -0.500 36.732 -27.716 1.00 26.13 173 ILE A C 1
ATOM 717 O O . ILE A 1 104 ? -0.269 36.263 -26.585 1.00 21.95 173 ILE A O 1
ATOM 722 N N . PRO A 1 105 ? -1.753 36.931 -28.200 1.00 23.44 174 PRO A N 1
ATOM 723 C CA . PRO A 1 105 ? -2.924 36.399 -27.515 1.00 26.09 174 PRO A CA 1
ATOM 724 C C . PRO A 1 105 ? -3.008 34.894 -27.696 1.00 24.28 174 PRO A C 1
ATOM 725 O O . PRO A 1 105 ? -2.693 34.377 -28.757 1.00 22.92 174 PRO A O 1
ATOM 729 N N . GLY A 1 106 ? -3.349 34.202 -26.621 1.00 21.59 175 GLY A N 1
ATOM 730 C CA . GLY A 1 106 ? -3.600 32.762 -26.651 1.00 23.37 175 GLY A CA 1
ATOM 731 C C . GLY A 1 106 ? -4.945 32.493 -26.005 1.00 24.49 175 GLY A C 1
ATOM 732 O O . GLY A 1 106 ? -5.451 33.340 -25.287 1.00 25.21 175 GLY A O 1
ATOM 733 N N . ILE A 1 107 ? -5.480 31.287 -26.204 1.00 19.79 176 ILE A N 1
ATOM 734 C CA . ILE A 1 107 ? -6.843 30.952 -25.789 1.00 21.45 176 ILE A CA 1
ATOM 735 C C . ILE A 1 107 ? -6.901 29.549 -25.147 1.00 21.78 176 ILE A C 1
ATOM 736 O O . ILE A 1 107 ? -6.426 28.591 -25.718 1.00 21.84 176 ILE A O 1
ATOM 741 N N . LYS A 1 108 ? -7.460 29.435 -23.939 1.00 20.01 177 LYS A N 1
ATOM 742 C CA . LYS A 1 108 ? -7.766 28.147 -23.378 1.00 22.09 177 LYS A CA 1
ATOM 743 C C . LYS A 1 108 ? -8.934 27.519 -24.127 1.00 21.49 177 LYS A C 1
ATOM 744 O O . LYS A 1 108 ? -9.994 28.132 -24.262 1.00 24.21 177 LYS A O 1
ATOM 750 N N . VAL A 1 109 ? -8.764 26.293 -24.617 1.00 21.21 178 VAL A N 1
ATOM 751 C CA . VAL A 1 109 ? -9.774 25.660 -25.435 1.00 19.97 178 VAL A CA 1
ATOM 752 C C . VAL A 1 109 ? -10.394 24.359 -24.902 1.00 20.33 178 VAL A C 1
ATOM 753 O O . VAL A 1 109 ? -11.312 23.805 -25.495 1.00 23.37 178 VAL A O 1
ATOM 757 N N . ASP A 1 110 ? -9.924 23.866 -23.777 1.00 21.45 179 ASP A N 1
ATOM 758 C CA . ASP A 1 110 ? -10.562 22.720 -23.181 1.00 22.78 179 ASP A CA 1
ATOM 759 C C . ASP A 1 110 ? -11.860 23.117 -22.487 1.00 21.37 179 ASP A C 1
ATOM 760 O O . ASP A 1 110 ? -12.132 24.292 -22.262 1.00 24.28 179 ASP A O 1
ATOM 765 N N . LYS A 1 111 ? -12.677 22.117 -22.223 1.00 20.78 180 LYS A N 1
ATOM 766 C CA . LYS A 1 111 ? -13.967 22.318 -21.551 1.00 22.17 180 LYS A CA 1
ATOM 767 C C . LYS A 1 111 ? -13.903 21.748 -20.137 1.00 22.81 180 LYS A C 1
ATOM 768 O O . LYS A 1 111 ? -14.917 21.410 -19.538 1.00 24.84 180 LYS A O 1
ATOM 774 N N . GLY A 1 112 ? -12.706 21.597 -19.633 1.00 24.38 181 GLY A N 1
ATOM 775 C CA . GLY A 1 112 ? -12.545 21.165 -18.260 1.00 26.66 181 GLY A CA 1
ATOM 776 C C . GLY A 1 112 ? -12.592 19.663 -18.069 1.00 25.65 181 GLY A C 1
ATOM 777 O O . GLY A 1 112 ? -12.452 18.879 -19.008 1.00 24.05 181 GLY A O 1
ATOM 778 N N . LEU A 1 113 ? -12.728 19.255 -16.809 1.00 22.78 182 LEU A N 1
ATOM 779 C CA . LEU A 1 113 ? -12.454 17.864 -16.425 1.00 24.27 182 LEU A CA 1
ATOM 780 C C . LEU A 1 113 ? -13.720 17.076 -16.140 1.00 25.06 182 LEU A C 1
ATOM 781 O O . LEU A 1 113 ? -14.728 17.629 -15.678 1.00 28.16 182 LEU A O 1
ATOM 786 N N . GLU A 1 114 ? -13.668 15.780 -16.368 1.00 23.24 183 GLU A N 1
ATOM 787 C CA . GLU A 1 114 ? -14.767 14.878 -16.007 1.00 25.43 183 GLU A CA 1
ATOM 788 C C . GLU A 1 114 ? -14.196 13.577 -15.498 1.00 27.16 183 GLU A C 1
ATOM 789 O O . GLU A 1 114 ? -13.273 13.055 -16.092 1.00 24.46 183 GLU A O 1
ATOM 795 N N . THR A 1 115 ? -14.774 12.986 -14.455 1.00 23.42 184 THR A N 1
ATOM 796 C CA . THR A 1 115 ? -14.300 11.669 -14.048 1.00 21.91 184 THR A CA 1
ATOM 797 C C . THR A 1 115 ? -14.367 10.550 -15.126 1.00 22.66 184 THR A C 1
ATOM 798 O O . THR A 1 115 ? -15.345 10.443 -15.922 1.00 24.66 184 THR A O 1
ATOM 802 N N . LEU A 1 116 ? -13.279 9.788 -15.209 1.00 22.85 185 LEU A N 1
ATOM 803 C CA . LEU A 1 116 ? -13.259 8.551 -15.986 1.00 23.21 185 LEU A CA 1
ATOM 804 C C . LEU A 1 116 ? -14.048 7.490 -15.232 1.00 24.28 185 LEU A C 1
ATOM 805 O O . LEU A 1 116 ? -13.713 7.182 -14.079 1.00 25.83 185 LEU A O 1
ATOM 810 N N . PRO A 1 117 ? -15.094 6.934 -15.865 1.00 22.99 186 PRO A N 1
ATOM 811 C CA . PRO A 1 117 ? -15.830 5.860 -15.250 1.00 26.35 186 PRO A CA 1
ATOM 812 C C . PRO A 1 117 ? -14.946 4.761 -14.713 1.00 28.23 186 PRO A C 1
ATOM 813 O O . PRO A 1 117 ? -13.960 4.296 -15.319 1.00 27.09 186 PRO A O 1
ATOM 817 N N . LEU A 1 118 ? -15.314 4.418 -13.508 1.00 27.87 187 LEU A N 1
ATOM 818 C CA . LEU A 1 118 ?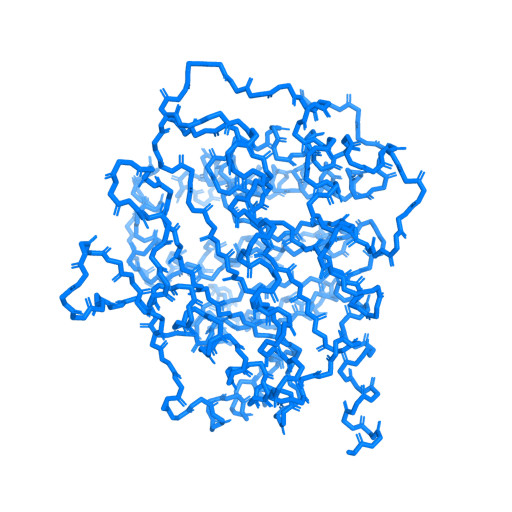 -14.753 3.323 -12.783 1.00 30.25 187 LEU A CA 1
ATOM 819 C C . LEU A 1 118 ? -13.292 3.532 -12.464 1.00 32.17 187 LEU A C 1
ATOM 820 O O . LEU A 1 118 ? -12.538 2.565 -12.365 1.00 35.68 187 LEU A O 1
ATOM 825 N N . THR A 1 119 ? -12.859 4.775 -12.331 1.00 25.55 188 THR A N 1
ATOM 826 C CA . THR A 1 119 ? -11.580 5.018 -11.737 1.00 24.27 188 THR A CA 1
ATOM 827 C C . THR A 1 119 ? -11.854 5.642 -10.367 1.00 24.65 188 THR A C 1
ATOM 828 O O . THR A 1 119 ? -13.001 6.017 -10.055 1.00 26.33 188 THR A O 1
ATOM 832 N N . ASP A 1 120 ? -10.798 5.778 -9.579 1.00 29.66 189 ASP A N 1
ATOM 833 C CA . ASP A 1 120 ? -10.905 6.471 -8.314 1.00 29.56 189 ASP A CA 1
ATOM 834 C C . ASP A 1 120 ? -10.758 7.988 -8.537 1.00 25.58 189 ASP A C 1
ATOM 835 O O . ASP A 1 120 ? -9.729 8.586 -8.221 1.00 28.98 189 ASP A O 1
ATOM 840 N N . ASP A 1 121 ? -11.767 8.560 -9.185 1.00 26.84 190 ASP A N 1
ATOM 841 C CA . ASP A 1 121 ? -11.860 9.982 -9.421 1.00 29.83 190 ASP A CA 1
ATOM 842 C C . ASP A 1 121 ? -10.639 10.512 -10.193 1.00 26.25 190 ASP A C 1
ATOM 843 O O . ASP A 1 121 ? -10.088 11.564 -9.874 1.00 27.32 190 ASP A O 1
ATOM 848 N N . GLU A 1 122 ? -10.213 9.756 -11.194 1.00 24.21 191 GLU A N 1
ATOM 849 C CA . GLU A 1 122 ? -9.229 10.248 -12.146 1.00 25.39 191 GLU A CA 1
ATOM 850 C C . GLU A 1 122 ? -9.967 10.909 -13.290 1.00 22.60 191 GLU A C 1
ATOM 851 O O . GLU A 1 122 ? -11.108 10.558 -13.556 1.00 23.44 191 GLU A O 1
ATOM 857 N N . LYS A 1 123 ? -9.331 11.897 -13.927 1.00 24.54 192 LYS A N 1
ATOM 858 C CA . LYS A 1 123 ? -10.044 12.876 -14.756 1.00 23.53 192 LYS A CA 1
ATOM 859 C C . LYS A 1 123 ? -9.652 12.753 -16.212 1.00 21.26 192 LYS A C 1
ATOM 860 O O . LYS A 1 123 ? -8.459 12.644 -16.566 1.00 24.85 192 LYS A O 1
ATOM 866 N N . ALA A 1 124 ? -10.664 12.807 -17.059 1.00 22.23 193 ALA A N 1
ATOM 867 C CA . ALA A 1 124 ? -10.469 13.065 -18.505 1.00 19.74 193 ALA A CA 1
ATOM 868 C C . ALA A 1 124 ? -10.556 14.575 -18.710 1.00 22.92 193 ALA A C 1
ATOM 869 O O . ALA A 1 124 ? -11.318 15.245 -18.005 1.00 23.57 193 ALA A O 1
ATOM 871 N N . THR A 1 125 ? -9.885 15.110 -19.739 1.00 22.40 194 THR A N 1
ATOM 872 C CA . THR A 1 125 ? -10.164 16.460 -20.178 1.00 19.28 194 THR A CA 1
ATOM 873 C C . THR A 1 125 ? -11.073 16.443 -21.393 1.00 21.87 194 THR A C 1
ATOM 874 O O . THR A 1 125 ? -10.821 15.670 -22.345 1.00 21.94 194 THR A O 1
ATOM 878 N N . MET A 1 126 ? -12.145 17.247 -21.338 1.00 19.38 195 MET A N 1
ATOM 879 C CA . MET A 1 126 ? -13.191 17.258 -22.358 1.00 20.51 195 MET A CA 1
ATOM 880 C C . MET A 1 126 ? -12.925 18.470 -23.258 1.00 21.43 195 MET A C 1
ATOM 881 O O . MET A 1 126 ? -12.176 19.345 -22.891 1.00 21.77 195 MET A O 1
ATOM 886 N N . GLY A 1 127 ? -13.394 18.440 -24.496 1.00 20.38 196 GLY A N 1
ATOM 887 C CA . GLY A 1 127 ? -13.329 19.645 -25.290 1.00 20.52 196 GLY A CA 1
ATOM 888 C C . GLY A 1 127 ? -13.128 19.423 -26.760 1.00 22.24 196 GLY A C 1
ATOM 889 O O . GLY A 1 127 ? -13.120 20.382 -27.507 1.00 21.34 196 GLY A O 1
ATOM 890 N N . LEU A 1 128 ? -12.947 18.182 -27.193 1.00 20.54 197 LEU A N 1
ATOM 891 C CA . LEU A 1 128 ? -12.689 17.963 -28.655 1.00 20.59 197 LEU A CA 1
ATOM 892 C C . LEU A 1 128 ? -13.868 18.324 -29.571 1.00 22.37 197 LEU A C 1
ATOM 893 O O . LEU A 1 128 ? -13.687 18.690 -30.771 1.00 22.19 197 LEU A O 1
ATOM 898 N N . ASP A 1 129 ? -15.076 18.158 -29.073 1.00 23.44 198 ASP A N 1
ATOM 899 C CA . ASP A 1 129 ? -16.259 18.410 -29.918 1.00 25.04 198 ASP A CA 1
ATOM 900 C C . ASP A 1 129 ? -16.364 19.896 -30.274 1.00 23.93 198 ASP A C 1
ATOM 901 O O . ASP A 1 129 ? -16.327 20.737 -29.403 1.00 22.95 198 ASP A O 1
ATOM 906 N N . GLY A 1 130 ? -16.450 20.211 -31.563 1.00 22.48 199 GLY A N 1
ATOM 907 C CA . GLY A 1 130 ? -16.434 21.605 -31.960 1.00 24.87 199 GLY A CA 1
ATOM 908 C C . GLY A 1 130 ? -15.094 22.324 -31.816 1.00 26.53 199 GLY A C 1
ATOM 909 O O . GLY A 1 130 ? -15.005 23.509 -32.115 1.00 22.38 199 GLY A O 1
ATOM 910 N N . LEU A 1 131 ? -14.035 21.619 -31.415 1.00 22.65 200 LEU A N 1
ATOM 911 C CA . LEU A 1 131 ? -12.745 22.284 -31.246 1.00 21.82 200 LEU A CA 1
ATOM 912 C C . LEU A 1 131 ? -12.212 22.903 -32.509 1.00 20.84 200 LEU A C 1
ATOM 913 O O . LEU A 1 131 ? -11.737 24.019 -32.512 1.00 21.22 200 LEU A O 1
ATOM 918 N N . SER A 1 132 ? -12.300 22.166 -33.595 1.00 20.10 201 SER A N 1
ATOM 919 C CA . SER A 1 132 ? -11.746 22.646 -34.830 1.00 20.26 201 SER A CA 1
ATOM 920 C C . SER A 1 132 ? -12.402 23.980 -35.204 1.00 24.09 201 SER A C 1
ATOM 921 O O . SER A 1 132 ? -11.713 24.986 -35.452 1.00 23.20 201 SER A O 1
ATOM 924 N N . GLU A 1 133 ? -13.721 24.002 -35.168 1.00 23.31 202 GLU A N 1
ATOM 925 C CA . GLU A 1 133 ? -14.475 25.228 -35.474 1.00 26.84 202 GLU A CA 1
ATOM 926 C C . GLU A 1 133 ? -14.162 26.360 -34.482 1.00 24.95 202 GLU A C 1
ATOM 927 O O . GLU A 1 133 ? -14.007 27.511 -34.904 1.00 25.23 202 GLU A O 1
ATOM 933 N N . ARG A 1 134 ? -14.036 26.065 -33.178 1.00 22.46 203 ARG A N 1
ATOM 934 C CA . ARG A 1 134 ? -13.660 27.079 -32.224 1.00 23.38 203 ARG A CA 1
ATOM 935 C C . ARG A 1 134 ? -12.288 27.651 -32.572 1.00 21.48 203 ARG A C 1
ATOM 936 O O . ARG A 1 134 ? -12.077 28.867 -32.449 1.00 21.23 203 ARG A O 1
ATOM 944 N N . CYS A 1 135 ? -11.332 26.772 -32.931 1.00 21.06 204 CYS A N 1
ATOM 945 C CA . CYS A 1 135 ? -9.994 27.231 -33.224 1.00 22.81 204 CYS A CA 1
ATOM 946 C C . CYS A 1 135 ? -10.027 28.245 -34.367 1.00 24.25 204 CYS A C 1
ATOM 947 O O . CYS A 1 135 ? -9.346 29.256 -34.323 1.00 21.55 204 CYS A O 1
ATOM 950 N N . LYS A 1 136 ? -10.754 27.907 -35.417 1.00 25.48 205 LYS A N 1
ATOM 951 C CA . LYS A 1 136 ? -10.955 28.835 -36.536 1.00 28.00 205 LYS A CA 1
ATOM 952 C C . LYS A 1 136 ? -11.466 30.215 -36.090 1.00 28.18 205 LYS A C 1
ATOM 953 O O . LYS A 1 136 ? -10.903 31.231 -36.488 1.00 25.29 205 LYS A O 1
ATOM 959 N N . LYS A 1 137 ? -12.514 30.248 -35.260 1.00 26.46 206 LYS A N 1
ATOM 960 C CA . LYS A 1 137 ? -13.032 31.497 -34.719 1.00 30.67 206 LYS A CA 1
ATOM 961 C C . LYS A 1 137 ? -12.027 32.235 -33.845 1.00 30.65 206 LYS A C 1
ATOM 962 O O . LYS A 1 137 ? -11.870 33.443 -33.970 1.00 25.03 206 LYS A O 1
ATOM 968 N N . TYR A 1 138 ? -11.371 31.515 -32.937 1.00 24.36 207 TYR A N 1
ATOM 969 C CA . TYR A 1 138 ? -10.362 32.127 -32.089 1.00 25.58 207 TYR A CA 1
ATOM 970 C C . TYR A 1 138 ? -9.191 32.706 -32.895 1.00 22.29 207 TYR A C 1
ATOM 971 O O . TYR A 1 138 ? -8.676 33.771 -32.550 1.00 24.61 207 TYR A O 1
ATOM 980 N N . TYR A 1 139 ? -8.789 32.046 -33.977 1.00 24.26 208 TYR A N 1
ATOM 981 C CA . TYR A 1 139 ? -7.729 32.584 -34.813 1.00 27.07 208 TYR A CA 1
ATOM 982 C C . TYR A 1 139 ? -8.184 33.910 -35.449 1.00 25.98 208 TYR A C 1
ATOM 983 O O . TYR A 1 139 ? -7.423 34.868 -35.527 1.00 25.08 208 TYR A O 1
ATOM 992 N N . GLU A 1 140 ? -9.411 33.928 -35.933 1.00 24.66 209 GLU A N 1
ATOM 993 C CA . GLU A 1 140 ? -9.964 35.152 -36.534 1.00 29.71 209 GLU A CA 1
ATOM 994 C C . GLU A 1 140 ? -10.052 36.283 -35.520 1.00 30.05 209 GLU A C 1
ATOM 995 O O . GLU A 1 140 ? -9.903 37.455 -35.864 1.00 31.11 209 GLU A O 1
ATOM 1001 N N . ALA A 1 141 ? -10.300 35.920 -34.268 1.00 26.01 210 ALA A N 1
ATOM 1002 C CA . ALA A 1 141 ? -10.317 36.852 -33.142 1.00 28.65 210 ALA A CA 1
ATOM 1003 C C . ALA A 1 141 ? -8.944 37.344 -32.631 1.00 29.48 210 ALA A C 1
ATOM 1004 O O . ALA A 1 141 ? -8.879 38.196 -31.750 1.00 28.82 210 ALA A O 1
ATOM 1006 N N . GLY A 1 142 ? -7.862 36.806 -33.165 1.00 26.34 211 GLY A N 1
ATOM 1007 C CA . GLY A 1 142 ? -6.525 37.243 -32.790 1.00 25.03 211 GLY A CA 1
ATOM 1008 C C . GLY A 1 142 ? -5.670 36.237 -32.023 1.00 27.04 211 GLY A C 1
ATOM 1009 O O . GLY A 1 142 ? -4.478 36.462 -31.845 1.00 25.61 211 GLY A O 1
ATOM 1010 N N . ALA A 1 143 ? -6.254 35.111 -31.582 1.00 24.66 212 ALA A N 1
ATOM 1011 C CA . ALA A 1 143 ? -5.434 34.062 -30.928 1.00 23.43 212 ALA A CA 1
ATOM 1012 C C . ALA A 1 143 ? -4.450 33.453 -31.920 1.00 23.52 212 ALA A C 1
ATOM 1013 O O . ALA A 1 143 ? -4.806 33.162 -33.060 1.00 25.18 212 ALA A O 1
ATOM 1015 N N . ARG A 1 144 ? -3.236 33.174 -31.448 1.00 22.11 213 ARG A N 1
ATOM 1016 C CA . ARG A 1 144 ? -2.260 32.445 -32.211 1.00 21.50 213 ARG A CA 1
ATOM 1017 C C . ARG A 1 144 ? -1.723 31.203 -31.465 1.00 23.49 213 ARG A C 1
ATOM 1018 O O . ARG A 1 144 ? -0.943 30.440 -32.031 1.00 23.23 213 ARG A O 1
ATOM 1026 N N . PHE A 1 145 ? -2.126 31.005 -30.213 1.00 24.08 214 PHE A N 1
ATOM 1027 C CA . PHE A 1 145 ? -1.803 29.743 -29.538 1.00 24.06 214 PHE A CA 1
ATOM 1028 C C . PHE A 1 145 ? -2.926 29.336 -28.580 1.00 22.18 214 PHE A C 1
ATOM 1029 O O . PHE A 1 145 ? -3.856 30.111 -28.339 1.00 20.32 214 PHE A O 1
ATOM 1037 N N . ALA A 1 146 ? -2.959 28.059 -28.217 1.00 20.27 215 ALA A N 1
ATOM 1038 C CA . ALA A 1 146 ? -4.091 27.484 -27.493 1.00 19.66 215 ALA A CA 1
ATOM 1039 C C . ALA A 1 146 ? -3.501 26.759 -26.298 1.00 19.43 215 ALA A C 1
ATOM 1040 O O . ALA A 1 146 ? -2.281 26.543 -26.228 1.00 20.88 215 ALA A O 1
ATOM 1042 N N . LYS A 1 147 ? -4.365 26.483 -25.334 1.00 21.86 216 LYS A N 1
ATOM 1043 C CA . LYS A 1 147 ? -3.988 25.728 -24.162 1.00 21.29 216 LYS A CA 1
ATOM 1044 C C . LYS A 1 147 ? -5.057 24.700 -23.825 1.00 17.86 216 LYS A C 1
ATOM 1045 O O . LYS A 1 147 ? -6.232 25.013 -23.822 1.00 20.94 216 LYS A O 1
ATOM 1051 N N . TRP A 1 148 ? -4.608 23.505 -23.411 1.00 20.73 217 TRP A N 1
ATOM 1052 C CA . TRP A 1 148 ? -5.498 22.401 -22.974 1.00 21.20 217 TRP A CA 1
ATOM 1053 C C . TRP A 1 148 ? -4.844 21.724 -21.801 1.00 19.96 217 TRP A C 1
ATOM 1054 O O . TRP A 1 148 ? -3.696 21.337 -21.914 1.00 20.89 217 TRP A O 1
ATOM 1065 N N . ARG A 1 149 ? -5.491 21.771 -20.640 1.00 19.78 218 ARG A N 1
ATOM 1066 C CA . ARG A 1 149 ? -4.946 21.205 -19.403 1.00 18.47 218 ARG A CA 1
ATOM 1067 C C . ARG A 1 149 ? -5.533 19.821 -19.074 1.00 17.57 218 ARG A C 1
ATOM 1068 O O . ARG A 1 149 ? -6.776 19.660 -19.007 1.00 21.08 218 ARG A O 1
ATOM 1076 N N . ALA A 1 150 ? -4.638 18.821 -18.919 1.00 17.47 219 ALA A N 1
ATOM 1077 C CA . ALA A 1 150 ? -4.985 17.504 -18.379 1.00 20.94 219 ALA A CA 1
ATOM 1078 C C . ALA A 1 150 ? -4.375 17.394 -16.976 1.00 20.82 219 ALA A C 1
ATOM 1079 O O . ALA A 1 150 ? -3.357 18.081 -16.709 1.00 21.39 219 ALA A O 1
ATOM 1081 N N . VAL A 1 151 ? -4.976 16.586 -16.091 1.00 21.81 220 VAL A N 1
ATOM 1082 C CA . VAL A 1 151 ? -4.492 16.413 -14.732 1.00 22.71 220 VAL A CA 1
ATOM 1083 C C . VAL A 1 151 ? -4.328 14.926 -14.351 1.00 21.74 220 VAL A C 1
ATOM 1084 O O . VAL A 1 151 ? -5.179 14.075 -14.667 1.00 23.45 220 VAL A O 1
ATOM 1088 N N . LEU A 1 152 ? -3.215 14.621 -13.688 1.00 20.17 221 LEU A N 1
ATOM 1089 C CA . LEU A 1 152 ? -2.940 13.282 -13.174 1.00 19.22 221 LEU A CA 1
ATOM 1090 C C . LEU A 1 152 ? -2.567 13.434 -11.709 1.00 20.68 221 LEU A C 1
ATOM 1091 O O . LEU A 1 152 ? -2.118 14.507 -11.325 1.00 24.63 221 LEU A O 1
ATOM 1096 N N . SER A 1 153 ? -2.800 12.387 -10.932 1.00 24.99 222 SER A N 1
ATOM 1097 C CA . SER A 1 153 ? -2.505 12.357 -9.483 1.00 28.13 222 SER A CA 1
ATOM 1098 C C . SER A 1 153 ? -1.488 11.271 -9.249 1.00 26.51 222 SER A C 1
ATOM 1099 O O . SER A 1 153 ? -1.551 10.239 -9.895 1.00 25.59 222 SER A O 1
ATOM 1102 N N . ILE A 1 154 ? -0.636 11.441 -8.228 1.00 26.64 223 ILE A N 1
ATOM 1103 C CA . ILE A 1 154 ? 0.270 10.392 -7.781 1.00 25.96 223 ILE A CA 1
ATOM 1104 C C . ILE A 1 154 ? -0.277 9.836 -6.467 1.00 27.68 223 ILE A C 1
ATOM 1105 O O . ILE A 1 154 ? -0.468 10.586 -5.527 1.00 27.62 223 ILE A O 1
ATOM 1110 N N . ASP A 1 155 ? -0.539 8.545 -6.449 1.00 30.29 224 ASP A N 1
ATOM 1111 C CA . ASP A 1 155 ? -0.921 7.844 -5.227 1.00 30.56 224 ASP A CA 1
ATOM 1112 C C . ASP A 1 155 ? -0.440 6.396 -5.326 1.00 33.18 224 ASP A C 1
ATOM 1113 O O . ASP A 1 155 ? -1.125 5.549 -5.923 1.00 32.05 224 ASP A O 1
ATOM 1118 N N . PRO A 1 156 ? 0.776 6.107 -4.809 1.00 39.49 225 PRO A N 1
ATOM 1119 C CA . PRO A 1 156 ? 1.325 4.775 -5.120 1.00 41.40 225 PRO A CA 1
ATOM 1120 C C . PRO A 1 156 ? 0.474 3.647 -4.554 1.00 40.17 225 PRO A C 1
ATOM 1121 O O . PRO A 1 156 ? 0.370 2.584 -5.174 1.00 33.27 225 PRO A O 1
ATOM 1125 N N . ALA A 1 157 ? -0.168 3.899 -3.412 1.00 32.58 226 ALA A N 1
ATOM 1126 C CA . ALA A 1 157 ? -1.007 2.898 -2.782 1.00 37.96 226 ALA A CA 1
ATOM 1127 C C . ALA A 1 157 ? -2.194 2.525 -3.684 1.00 42.40 226 ALA A C 1
ATOM 1128 O O . ALA A 1 157 ? -2.674 1.393 -3.650 1.00 43.96 226 ALA A O 1
ATOM 1130 N N . LYS A 1 158 ? -2.655 3.484 -4.487 1.00 34.18 227 LYS A N 1
ATOM 1131 C CA . LYS A 1 158 ? -3.830 3.291 -5.338 1.00 32.49 227 LYS A CA 1
ATOM 1132 C C . LYS A 1 158 ? -3.453 3.109 -6.791 1.00 31.08 227 LYS A C 1
ATOM 1133 O O . LYS A 1 158 ? -4.324 3.054 -7.651 1.00 34.62 227 LYS A O 1
ATOM 1139 N N . GLY A 1 159 ? -2.162 2.994 -7.071 1.00 31.79 228 GLY A N 1
ATOM 1140 C CA . GLY A 1 159 ? -1.693 2.775 -8.441 1.00 32.86 228 GLY A CA 1
ATOM 1141 C C . GLY A 1 159 ? -2.000 3.959 -9.349 1.00 30.69 228 GLY A C 1
ATOM 1142 O O . GLY A 1 159 ? -2.002 3.824 -10.583 1.00 32.88 228 GLY A O 1
ATOM 1143 N N . LYS A 1 160 ? -2.140 5.134 -8.746 1.00 28.83 229 LYS A N 1
ATOM 1144 C CA . LYS A 1 160 ? -2.324 6.392 -9.493 1.00 27.65 229 LYS A CA 1
ATOM 1145 C C . LYS A 1 160 ? -0.968 7.042 -9.829 1.00 28.08 229 LYS A C 1
ATOM 1146 O O . LYS A 1 160 ? -0.115 7.195 -8.968 1.00 28.97 229 LYS A O 1
ATOM 1152 N N . PRO A 1 161 ? -0.769 7.465 -11.085 1.00 24.89 230 PRO A N 1
ATOM 1153 C CA . PRO A 1 161 ? -1.791 7.501 -12.141 1.00 25.91 230 PRO A CA 1
ATOM 1154 C C . PRO A 1 161 ? -1.943 6.175 -12.826 1.00 24.08 230 PRO A C 1
ATOM 1155 O O . PRO A 1 161 ? -0.940 5.552 -13.182 1.00 28.80 230 PRO A O 1
ATOM 1159 N N . THR A 1 162 ? -3.183 5.733 -13.002 1.00 23.86 231 THR A N 1
ATOM 1160 C CA . THR A 1 162 ? -3.459 4.450 -13.661 1.00 23.60 231 THR A CA 1
ATOM 1161 C C . THR A 1 162 ? -3.184 4.497 -15.151 1.00 26.21 231 THR A C 1
ATOM 1162 O O . THR A 1 162 ? -3.009 5.578 -15.715 1.00 22.35 231 THR A O 1
ATOM 1166 N N . ASN A 1 163 ? -3.101 3.323 -15.786 1.00 22.19 232 ASN A N 1
ATOM 1167 C CA . ASN A 1 163 ? -2.879 3.261 -17.208 1.00 25.35 232 ASN A CA 1
ATOM 1168 C C . ASN A 1 163 ? -3.948 4.025 -17.964 1.00 22.73 232 ASN A C 1
ATOM 1169 O O . ASN A 1 163 ? -3.658 4.655 -18.998 1.00 22.62 232 ASN A O 1
ATOM 1174 N N . LEU A 1 164 ? -5.197 3.838 -17.528 1.00 22.88 233 LEU A N 1
ATOM 1175 C CA . LEU A 1 164 ? -6.328 4.512 -18.157 1.00 24.13 233 LEU A CA 1
ATOM 1176 C C . LEU A 1 164 ? -6.173 6.035 -18.054 1.00 22.34 233 LEU A C 1
ATOM 1177 O O . LEU A 1 164 ? -6.374 6.745 -19.039 1.00 24.50 233 LEU A O 1
ATOM 1182 N N . SER A 1 165 ? -5.808 6.532 -16.870 1.00 23.39 234 SER A N 1
ATOM 1183 C CA . SER A 1 165 ? -5.518 7.959 -16.684 1.00 22.41 234 SER A CA 1
ATOM 1184 C C . SER A 1 165 ? -4.486 8.457 -17.701 1.00 21.32 234 SER A C 1
ATOM 1185 O O . SER A 1 165 ? -4.751 9.404 -18.465 1.00 24.13 234 SER A O 1
ATOM 1188 N N . ILE A 1 166 ? -3.375 7.737 -17.833 1.00 19.81 235 ILE A N 1
ATOM 1189 C CA . ILE A 1 166 ? -2.255 8.228 -18.617 1.00 19.77 235 ILE A CA 1
ATOM 1190 C C . ILE A 1 166 ? -2.621 8.148 -20.083 1.00 21.86 235 ILE A C 1
ATOM 1191 O O . ILE A 1 166 ? -2.384 9.091 -20.872 1.00 24.36 235 ILE A O 1
ATOM 1196 N N . THR A 1 167 ? -3.234 7.043 -20.464 1.00 20.40 236 THR A N 1
ATOM 1197 C CA . THR A 1 167 ? -3.582 6.881 -21.877 1.00 25.53 236 THR A CA 1
ATOM 1198 C C . THR A 1 167 ? -4.666 7.896 -22.308 1.00 24.48 236 THR A C 1
ATOM 1199 O O . THR A 1 167 ? -4.635 8.409 -23.433 1.00 21.14 236 THR A O 1
ATOM 1203 N N . GLU A 1 168 ? -5.652 8.147 -21.446 1.00 21.48 237 GLU A N 1
ATOM 1204 C CA . GLU A 1 168 ? -6.648 9.194 -21.755 1.00 21.87 237 GLU A CA 1
ATOM 1205 C C . GLU A 1 168 ? -6.001 10.582 -21.879 1.00 22.70 237 GLU A C 1
ATOM 1206 O O . GLU A 1 168 ? -6.333 11.320 -22.787 1.00 22.34 237 GLU A O 1
ATOM 1212 N N . VAL A 1 169 ? -5.154 10.963 -20.920 1.00 20.37 238 VAL A N 1
ATOM 1213 C CA . VAL A 1 169 ? -4.505 12.286 -20.936 1.00 20.41 238 VAL A CA 1
ATOM 1214 C C . VAL A 1 169 ? -3.749 12.426 -22.259 1.00 20.52 238 VAL A C 1
ATOM 1215 O O . VAL A 1 169 ? -3.904 13.423 -22.964 1.00 20.79 238 VAL A O 1
ATOM 1219 N N . ALA A 1 170 ? -3.027 11.389 -22.635 1.00 19.54 239 ALA A N 1
ATOM 1220 C CA . ALA A 1 170 ? -2.213 11.460 -23.849 1.00 21.38 239 ALA A CA 1
ATOM 1221 C C . ALA A 1 170 ? -3.053 11.520 -25.114 1.00 21.26 239 ALA A C 1
ATOM 1222 O O . ALA A 1 170 ? -2.722 12.283 -26.036 1.00 19.73 239 ALA A O 1
ATOM 1224 N N . HIS A 1 171 ? -4.166 10.788 -25.136 1.00 21.72 240 HIS A N 1
ATOM 1225 C CA . HIS A 1 171 ? -5.067 10.812 -26.278 1.00 24.40 240 HIS A CA 1
ATOM 1226 C C . HIS A 1 171 ? -5.657 12.194 -26.471 1.00 23.82 240 HIS A C 1
ATOM 1227 O O . HIS A 1 171 ? -5.683 12.718 -27.588 1.00 22.45 240 HIS A O 1
ATOM 1234 N N . GLY A 1 172 ? -6.204 12.766 -25.416 1.00 20.42 241 GLY A N 1
ATOM 1235 C CA . GLY A 1 172 ? -6.828 14.089 -25.557 1.00 20.75 241 GLY A CA 1
ATOM 1236 C C . GLY A 1 172 ? -5.853 15.175 -25.958 1.00 21.04 241 GLY A C 1
ATOM 1237 O O . GLY A 1 172 ? -6.171 16.020 -26.854 1.00 20.79 241 GLY A O 1
ATOM 1238 N N . LEU A 1 173 ? -4.627 15.112 -25.417 1.00 20.02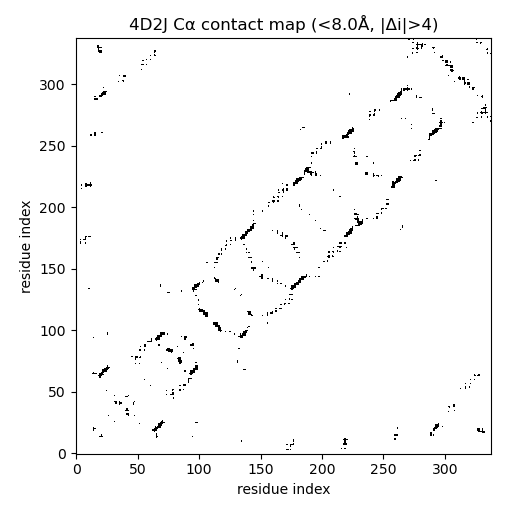 242 LEU A N 1
ATOM 1239 C CA . LEU A 1 173 ? -3.612 16.131 -25.704 1.00 19.93 242 LEU A CA 1
ATOM 1240 C C . LEU A 1 173 ? -3.177 16.012 -27.144 1.00 21.05 242 LEU A C 1
ATOM 1241 O O . LEU A 1 173 ? -3.009 17.007 -27.797 1.00 21.97 242 LEU A O 1
ATOM 1246 N N . ALA A 1 174 ? -3.031 14.793 -27.629 1.00 20.22 243 ALA A N 1
ATOM 1247 C CA . ALA A 1 174 ? -2.588 14.594 -29.026 1.00 18.57 243 ALA A CA 1
ATOM 1248 C C . ALA A 1 174 ? -3.660 14.999 -30.016 1.00 20.48 243 ALA A C 1
ATOM 1249 O O . ALA A 1 174 ? -3.325 15.618 -31.060 1.00 20.79 243 ALA A O 1
ATOM 1251 N N . ARG A 1 175 ? -4.913 14.588 -29.782 1.00 19.35 244 ARG A N 1
ATOM 1252 C CA . ARG A 1 175 ? -6.025 15.032 -30.635 1.00 20.38 244 ARG A CA 1
ATOM 1253 C C . ARG A 1 175 ? -6.134 16.538 -30.660 1.00 22.38 244 ARG A C 1
ATOM 1254 O O . ARG A 1 175 ? -6.274 17.132 -31.723 1.00 20.04 244 ARG A O 1
ATOM 1262 N N . TYR A 1 176 ? -6.214 17.151 -29.482 1.00 19.43 245 TYR A N 1
ATOM 1263 C CA . TYR A 1 176 ? -6.266 18.611 -29.391 1.00 19.94 245 TYR A CA 1
ATOM 1264 C C . TYR A 1 176 ? -5.114 19.283 -30.127 1.00 19.22 245 TYR A C 1
ATOM 1265 O O . TYR A 1 176 ? -5.312 20.283 -30.839 1.00 22.08 245 TYR A O 1
ATOM 1274 N N . ALA A 1 177 ? -3.892 18.760 -29.971 1.00 18.96 246 ALA A N 1
ATOM 1275 C CA . ALA A 1 177 ? -2.736 19.453 -30.544 1.00 19.60 246 ALA A CA 1
ATOM 1276 C C . ALA A 1 177 ? -2.833 19.404 -32.060 1.00 19.62 246 ALA A C 1
ATOM 1277 O O . ALA A 1 177 ? -2.551 20.414 -32.729 1.00 21.47 246 ALA A O 1
ATOM 1279 N N . ALA A 1 178 ? -3.235 18.253 -32.594 1.00 18.62 247 ALA A N 1
ATOM 1280 C CA . ALA A 1 178 ? -3.295 18.106 -34.062 1.00 19.53 247 ALA A CA 1
ATOM 1281 C C . ALA A 1 178 ? -4.385 19.032 -34.631 1.00 23.62 247 ALA A C 1
ATOM 1282 O O . ALA A 1 178 ? -4.232 19.617 -35.728 1.00 21.15 247 ALA A O 1
ATOM 1284 N N . ILE A 1 179 ? -5.487 19.152 -33.903 1.00 21.20 248 ILE A N 1
ATOM 1285 C CA . ILE A 1 179 ? -6.624 19.958 -34.350 1.00 22.58 248 ILE A CA 1
ATOM 1286 C C . ILE A 1 179 ? -6.210 21.417 -34.332 1.00 22.62 248 ILE A C 1
ATOM 1287 O O . ILE A 1 179 ? -6.496 22.160 -35.286 1.00 21.23 248 ILE A O 1
ATOM 1292 N N . CYS A 1 180 ? -5.529 21.851 -33.266 1.00 20.14 249 CYS A N 1
ATOM 1293 C CA . CYS A 1 180 ? -5.011 23.218 -33.208 1.00 18.73 249 CYS A CA 1
ATOM 1294 C C . CYS A 1 180 ? -4.143 23.511 -34.438 1.00 22.57 249 CYS A C 1
ATOM 1295 O O . CYS A 1 180 ? -4.285 24.561 -35.080 1.00 22.01 249 CYS A O 1
ATOM 1298 N N . GLN A 1 181 ? -3.209 22.613 -34.728 1.00 20.87 250 GLN A N 1
ATOM 1299 C CA . GLN A 1 181 ? -2.242 22.850 -35.757 1.00 21.76 250 GLN A CA 1
ATOM 1300 C C . GLN A 1 181 ? -2.899 22.885 -37.126 1.00 24.68 250 GLN A C 1
ATOM 1301 O O . GLN A 1 181 ? -2.446 23.645 -37.992 1.00 23.10 250 GLN A O 1
ATOM 1307 N N . ALA A 1 182 ? -3.994 22.152 -37.290 1.00 21.90 251 ALA A N 1
ATOM 1308 C CA . ALA A 1 182 ? -4.711 22.191 -38.570 1.00 26.68 251 ALA A CA 1
ATOM 1309 C C . ALA A 1 182 ? -5.405 23.549 -38.748 1.00 26.20 251 ALA A C 1
ATOM 1310 O O . ALA A 1 182 ? -5.823 23.900 -39.836 1.00 28.65 251 ALA A O 1
ATOM 1312 N N . ASN A 1 183 ? -5.584 24.270 -37.649 1.00 20.81 252 ASN A N 1
ATOM 1313 C CA . ASN A 1 183 ? -6.236 25.567 -37.645 1.00 21.59 252 ASN A CA 1
ATOM 1314 C C . ASN A 1 183 ? -5.289 26.755 -37.370 1.00 21.51 252 ASN A C 1
ATOM 1315 O O . ASN A 1 183 ? -5.724 27.834 -37.008 1.00 23.90 252 ASN A O 1
ATOM 1320 N N . ARG A 1 184 ? -3.990 26.532 -37.500 1.00 21.22 253 ARG A N 1
ATOM 1321 C CA . ARG A 1 184 ? -2.984 27.572 -37.419 1.00 22.49 253 ARG A CA 1
ATOM 1322 C C . ARG A 1 184 ? -2.738 28.090 -35.990 1.00 22.33 253 ARG A C 1
ATOM 1323 O O . ARG A 1 184 ? -2.214 29.200 -35.831 1.00 25.77 253 ARG A O 1
ATOM 1331 N N . LEU A 1 185 ? -3.075 27.279 -34.987 1.00 22.02 254 LEU A N 1
ATOM 1332 C CA . LEU A 1 185 ? -2.794 27.620 -33.575 1.00 20.65 254 LEU A CA 1
ATOM 1333 C C . LEU A 1 185 ? -1.719 26.722 -32.994 1.00 23.89 254 LEU A C 1
ATOM 1334 O O . LEU A 1 185 ? -1.754 25.498 -33.203 1.00 22.14 254 LEU A O 1
ATOM 1339 N N . VAL A 1 186 ? -0.740 27.332 -32.300 1.00 21.07 255 VAL A N 1
ATOM 1340 C CA . VAL A 1 186 ? 0.317 26.602 -31.665 1.00 22.58 255 VAL A CA 1
ATOM 1341 C C . VAL A 1 186 ? -0.279 25.994 -30.404 1.00 22.51 255 VAL A C 1
ATOM 1342 O O . VAL A 1 186 ? -0.825 26.743 -29.609 1.00 20.72 255 VAL A O 1
ATOM 1346 N N . PRO A 1 187 ? -0.218 24.646 -30.243 1.00 21.96 256 PRO A N 1
ATOM 1347 C CA . PRO A 1 187 ? -0.826 24.096 -29.034 1.00 20.18 256 PRO A CA 1
ATOM 1348 C C . PRO A 1 187 ? 0.193 24.076 -27.885 1.00 19.33 256 PRO A C 1
ATOM 1349 O O . PRO A 1 187 ? 1.271 23.540 -28.031 1.00 21.26 256 PRO A O 1
ATOM 1353 N N . ILE A 1 188 ? -0.212 24.581 -26.738 1.00 21.08 257 ILE A N 1
ATOM 1354 C CA . ILE A 1 188 ? 0.433 24.268 -25.473 1.00 19.53 257 ILE A CA 1
ATOM 1355 C C . ILE A 1 188 ? -0.151 22.989 -24.903 1.00 20.51 257 ILE A C 1
ATOM 1356 O O . ILE A 1 188 ? -1.365 22.866 -24.688 1.00 22.02 257 ILE A O 1
ATOM 1361 N N . VAL A 1 189 ? 0.726 22.011 -24.700 1.00 19.78 258 VAL A N 1
ATOM 1362 C CA . VAL A 1 189 ? 0.353 20.698 -24.231 1.00 22.90 258 VAL A CA 1
ATOM 1363 C C . VAL A 1 189 ? 0.621 20.689 -22.756 1.00 20.57 258 VAL A C 1
ATOM 1364 O O . VAL A 1 189 ? 1.779 20.704 -22.374 1.00 20.99 258 VAL A O 1
ATOM 1368 N N . GLU A 1 190 ? -0.427 20.659 -21.941 1.00 21.90 259 GLU A N 1
ATOM 1369 C CA . GLU A 1 190 ? -0.267 20.713 -20.472 1.00 19.37 259 GLU A CA 1
ATOM 1370 C C . GLU A 1 190 ? -0.718 19.407 -19.796 1.00 21.22 259 GLU A C 1
ATOM 1371 O O . GLU A 1 190 ? -1.899 19.246 -19.469 1.00 21.47 259 GLU A O 1
ATOM 1377 N N . PRO A 1 191 ? 0.235 18.496 -19.519 1.00 22.08 260 PRO A N 1
ATOM 1378 C CA . PRO A 1 191 ? -0.170 17.368 -18.707 1.00 19.49 260 PRO A CA 1
ATOM 1379 C C . PRO A 1 191 ? 0.307 17.597 -17.279 1.00 22.23 260 PRO A C 1
ATOM 1380 O O . PRO A 1 191 ? 1.474 17.352 -16.993 1.00 27.42 260 PRO A O 1
ATOM 1384 N N . GLU A 1 192 ? -0.537 18.138 -16.438 1.00 21.16 261 GLU A N 1
ATOM 1385 C CA . GLU A 1 192 ? -0.084 18.529 -15.111 1.00 20.72 261 GLU A CA 1
ATOM 1386 C C . GLU A 1 192 ? -0.201 17.329 -14.175 1.00 20.72 261 GLU A C 1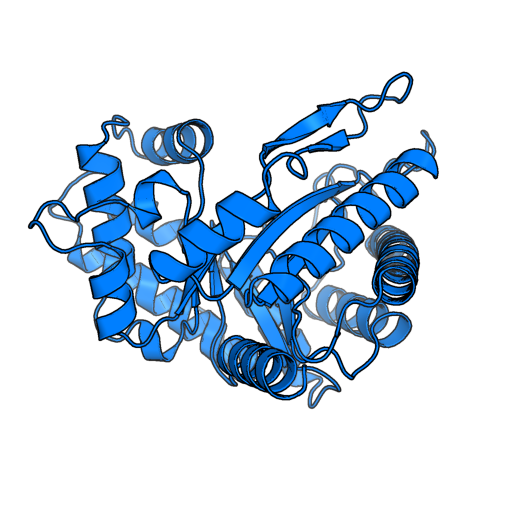
ATOM 1387 O O . GLU A 1 192 ? -1.273 16.797 -13.985 1.00 24.05 261 GLU A O 1
ATOM 1393 N N . ILE A 1 193 ? 0.910 16.932 -13.571 1.00 23.18 262 ILE A N 1
ATOM 1394 C CA . ILE A 1 193 ? 0.885 15.959 -12.503 1.00 21.53 262 ILE A CA 1
ATOM 1395 C C . ILE A 1 193 ? 0.802 16.757 -11.212 1.00 22.49 262 ILE A C 1
ATOM 1396 O O . ILE A 1 193 ? 1.674 17.581 -10.917 1.00 23.05 262 ILE A O 1
ATOM 1401 N N . LEU A 1 194 ? -0.305 16.586 -10.522 1.00 24.86 263 LEU A N 1
ATOM 1402 C CA . LEU A 1 194 ? -0.616 17.361 -9.337 1.00 24.05 263 LEU A CA 1
ATOM 1403 C C . LEU A 1 194 ? 0.384 17.049 -8.242 1.00 24.53 263 LEU A C 1
ATOM 1404 O O . LEU A 1 194 ? 0.982 15.976 -8.230 1.00 25.94 263 LEU A O 1
ATOM 1409 N N . THR A 1 195 ? 0.574 17.983 -7.309 1.00 25.16 264 THR A N 1
ATOM 1410 C CA . THR A 1 195 ? 1.547 17.773 -6.218 1.00 23.89 264 THR A CA 1
ATOM 1411 C C . THR A 1 195 ? 0.900 17.040 -5.068 1.00 26.06 264 THR A C 1
ATOM 1412 O O . THR A 1 195 ? 1.576 16.681 -4.103 1.00 24.70 264 THR A O 1
ATOM 1416 N N . ASP A 1 196 ? -0.389 16.764 -5.184 1.00 26.25 265 ASP A N 1
ATOM 1417 C CA . ASP A 1 196 ? -1.153 16.140 -4.062 1.00 30.05 265 ASP A CA 1
ATOM 1418 C C . ASP A 1 196 ? -0.442 14.894 -3.515 1.00 31.79 265 ASP A C 1
ATOM 1419 O O . ASP A 1 196 ? -0.106 13.976 -4.287 1.00 28.15 265 ASP A O 1
ATOM 1424 N N . GLY A 1 197 ? -0.358 14.773 -2.187 1.00 27.86 266 GLY A N 1
ATOM 1425 C CA . GLY A 1 197 ? 0.310 13.606 -1.567 1.00 30.76 266 GLY A CA 1
ATOM 1426 C C . GLY A 1 197 ? 1.663 13.888 -0.916 1.00 29.54 266 GLY A C 1
ATOM 1427 O O . GLY A 1 197 ? 2.176 15.029 -0.950 1.00 31.50 266 GLY A O 1
ATOM 1428 N N . SER A 1 198 ? 2.246 12.862 -0.290 1.00 28.67 267 SER A N 1
ATOM 1429 C CA . SER A 1 198 ? 3.520 13.008 0.386 1.00 32.91 267 SER A CA 1
ATOM 1430 C C . SER A 1 198 ? 4.636 12.161 -0.207 1.00 34.36 267 SER A C 1
ATOM 1431 O O . SER A 1 198 ? 5.575 11.788 0.473 1.00 35.45 267 SER A O 1
ATOM 1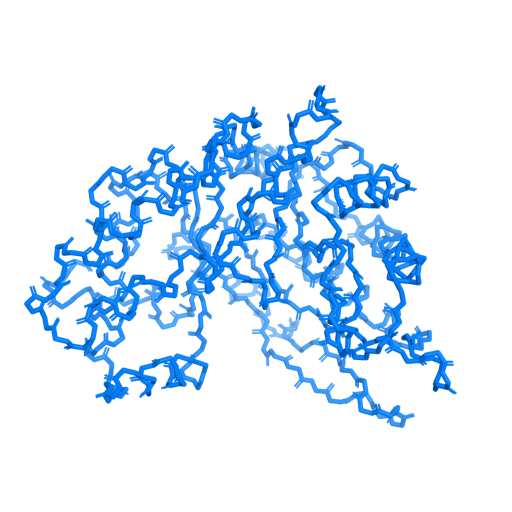434 N N . HIS A 1 199 ? 4.600 11.957 -1.505 1.00 31.01 268 HIS A N 1
ATOM 1435 C CA . HIS A 1 199 ? 5.668 11.267 -2.185 1.00 27.48 268 HIS A CA 1
ATOM 1436 C C . HIS A 1 199 ? 6.902 12.176 -2.302 1.00 27.17 268 HIS A C 1
ATOM 1437 O O . HIS A 1 199 ? 6.793 13.425 -2.324 1.00 26.33 268 HIS A O 1
ATOM 1444 N N . ASP A 1 200 ? 8.061 11.540 -2.439 1.00 27.50 269 ASP A N 1
ATOM 1445 C CA . ASP A 1 200 ? 9.337 12.202 -2.604 1.00 27.38 269 ASP A CA 1
ATOM 1446 C C . ASP A 1 200 ? 9.505 12.686 -4.059 1.00 27.86 269 ASP A C 1
ATOM 1447 O O . ASP A 1 200 ? 8.852 12.172 -4.988 1.00 28.29 269 ASP A O 1
ATOM 1452 N N . ILE A 1 201 ? 10.440 13.605 -4.237 1.00 27.16 270 ILE A N 1
ATOM 1453 C CA . ILE A 1 201 ? 10.774 14.181 -5.547 1.00 25.91 270 ILE A CA 1
ATOM 1454 C C . ILE A 1 201 ? 11.137 13.101 -6.585 1.00 26.88 270 ILE A C 1
ATOM 1455 O O . ILE A 1 201 ? 10.771 13.201 -7.772 1.00 26.00 270 ILE A O 1
ATOM 1460 N N . THR A 1 202 ? 11.789 12.045 -6.121 1.00 24.90 271 THR A N 1
ATOM 1461 C CA . THR A 1 202 ? 12.181 10.947 -6.986 1.00 25.92 271 THR A CA 1
ATOM 1462 C C . THR A 1 202 ? 10.977 10.182 -7.561 1.00 26.41 271 THR A C 1
ATOM 1463 O O . THR A 1 202 ? 11.030 9.694 -8.699 1.00 26.44 271 THR A O 1
ATOM 1467 N N . VAL A 1 203 ? 9.904 10.070 -6.785 1.00 23.67 272 VAL A N 1
ATOM 1468 C CA . VAL A 1 203 ? 8.660 9.472 -7.251 1.00 26.31 272 VAL A CA 1
ATOM 1469 C C . VAL A 1 203 ? 8.001 10.380 -8.290 1.00 26.69 272 VAL A C 1
ATOM 1470 O O . VAL A 1 203 ? 7.596 9.913 -9.365 1.00 25.85 272 VAL A O 1
ATOM 1474 N N . CYS A 1 204 ? 7.912 11.676 -7.985 1.00 24.32 273 CYS A N 1
ATOM 1475 C CA . CYS A 1 204 ? 7.432 12.650 -8.982 1.00 23.04 273 CYS A CA 1
ATOM 1476 C C . CYS A 1 204 ? 8.221 12.495 -10.289 1.00 21.36 273 CYS A C 1
ATOM 1477 O O . CYS A 1 204 ? 7.638 12.545 -11.389 1.00 23.33 273 CYS A O 1
ATOM 1480 N N . ALA A 1 205 ? 9.536 12.364 -10.169 1.00 22.83 274 ALA A N 1
ATOM 1481 C CA . ALA A 1 205 ? 10.409 12.256 -11.352 1.00 22.20 274 ALA A CA 1
ATOM 1482 C C . ALA A 1 205 ? 10.040 11.047 -12.175 1.00 22.96 274 ALA A C 1
ATOM 1483 O O . ALA A 1 205 ? 9.884 11.148 -13.401 1.00 23.43 274 ALA A O 1
ATOM 1485 N N . GLU A 1 206 ? 9.895 9.908 -11.510 1.00 24.02 275 GLU A N 1
ATOM 1486 C CA . GLU A 1 206 ? 9.554 8.656 -12.219 1.00 27.16 275 GLU A CA 1
ATOM 1487 C C . GLU A 1 206 ? 8.227 8.759 -12.929 1.00 24.09 275 GLU A C 1
ATOM 1488 O O . GLU A 1 206 ? 8.112 8.417 -14.129 1.00 22.78 275 GLU A O 1
ATOM 1494 N N . VAL A 1 207 ? 7.224 9.294 -12.224 1.00 22.68 276 VAL A N 1
ATOM 1495 C CA . VAL A 1 207 ? 5.894 9.455 -12.809 1.00 22.47 276 VAL A CA 1
ATOM 1496 C C . VAL A 1 207 ? 5.895 10.488 -13.951 1.00 22.86 276 VAL A C 1
ATOM 1497 O O . VAL A 1 207 ? 5.304 10.233 -15.036 1.00 23.72 276 VAL A O 1
ATOM 1501 N N . THR A 1 208 ? 6.569 11.616 -13.738 1.00 21.06 277 THR A N 1
ATOM 1502 C CA . THR A 1 208 ? 6.675 12.628 -14.797 1.00 20.65 277 THR A CA 1
ATOM 1503 C C . THR A 1 208 ? 7.291 12.021 -16.033 1.00 21.47 277 THR A C 1
ATOM 1504 O O . THR A 1 208 ? 6.820 12.288 -17.158 1.00 21.82 277 THR A O 1
ATOM 1508 N N . GLU A 1 209 ? 8.385 11.276 -15.875 1.00 21.31 278 GLU A N 1
ATOM 1509 C CA . GLU A 1 209 ? 9.025 10.675 -17.069 1.00 22.18 278 GLU A CA 1
ATOM 1510 C C . GLU A 1 209 ? 8.060 9.703 -17.768 1.00 24.77 278 GLU A C 1
ATOM 1511 O O . GLU A 1 209 ? 7.956 9.672 -18.991 1.00 22.19 278 GLU A O 1
ATOM 1517 N N . ARG A 1 210 ? 7.358 8.896 -16.992 1.00 20.59 279 ARG A N 1
ATOM 1518 C CA . ARG A 1 210 ? 6.416 7.947 -17.596 1.00 23.62 279 ARG A CA 1
ATOM 1519 C C . ARG A 1 210 ? 5.293 8.645 -18.370 1.00 22.13 279 ARG A C 1
ATOM 1520 O O . ARG A 1 210 ? 4.969 8.275 -19.513 1.00 22.32 279 ARG A O 1
ATOM 1528 N N . VAL A 1 211 ? 4.770 9.717 -17.794 1.00 19.69 280 VAL A N 1
ATOM 1529 C CA . VAL A 1 211 ? 3.682 10.455 -18.396 1.00 20.38 280 VAL A CA 1
ATOM 1530 C C . VAL A 1 211 ? 4.192 11.154 -19.654 1.00 21.52 280 VAL A C 1
ATOM 1531 O O . VAL A 1 211 ? 3.545 11.090 -20.720 1.00 21.98 280 VAL A O 1
ATOM 1535 N N . LEU A 1 212 ? 5.371 11.768 -19.577 1.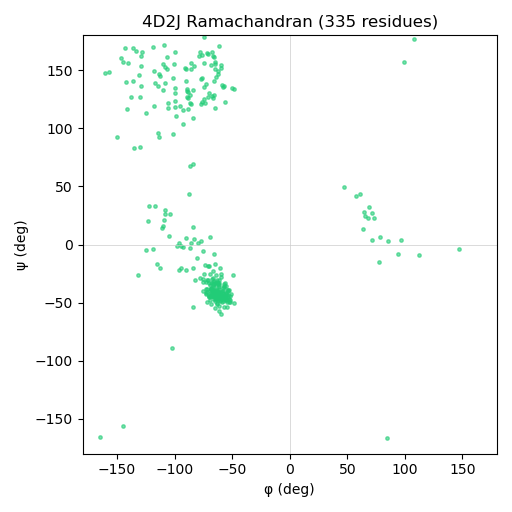00 17.62 281 LEU A N 1
ATOM 1536 C CA . LEU A 1 212 ? 5.855 12.518 -20.749 1.00 20.66 281 LEU A CA 1
ATOM 1537 C C . LEU A 1 212 ? 6.180 11.556 -21.881 1.00 19.14 281 LEU A C 1
ATOM 1538 O O . LEU A 1 212 ? 5.915 11.850 -23.031 1.00 21.86 281 LEU A O 1
ATOM 1543 N N . ALA A 1 213 ? 6.745 10.398 -21.570 1.00 20.84 282 ALA A N 1
ATOM 1544 C CA . ALA A 1 213 ? 6.988 9.404 -22.621 1.00 21.09 282 ALA A CA 1
ATOM 1545 C C . ALA A 1 213 ? 5.697 9.007 -23.331 1.00 21.38 282 ALA A C 1
ATOM 1546 O O . ALA A 1 213 ? 5.650 8.916 -24.565 1.00 19.93 282 ALA A O 1
ATOM 1548 N N . ALA A 1 214 ? 4.625 8.816 -22.577 1.00 20.33 283 ALA A N 1
ATOM 1549 C CA . ALA A 1 214 ? 3.339 8.481 -23.185 1.00 22.27 283 ALA A CA 1
ATOM 1550 C C . ALA A 1 214 ? 2.775 9.644 -24.002 1.00 21.89 283 ALA A C 1
ATOM 1551 O O . ALA A 1 214 ? 2.290 9.448 -25.150 1.00 21.90 283 ALA A O 1
ATOM 1553 N N . VAL A 1 215 ? 2.945 10.865 -23.499 1.00 20.31 284 VAL A N 1
ATOM 1554 C CA . VAL A 1 215 ? 2.429 12.047 -24.202 1.00 18.54 284 VAL A CA 1
ATOM 1555 C C . VAL A 1 215 ? 3.134 12.219 -25.514 1.00 19.71 284 VAL A C 1
ATOM 1556 O O . VAL A 1 215 ? 2.493 12.332 -26.559 1.00 20.91 284 VAL A O 1
ATOM 1560 N N . PHE A 1 216 ? 4.460 12.122 -25.492 1.00 19.58 285 PHE A N 1
ATOM 1561 C CA . PHE A 1 216 ? 5.192 12.371 -26.755 1.00 19.33 285 PHE A CA 1
ATOM 1562 C C . PHE A 1 216 ? 5.047 11.270 -27.766 1.00 20.49 285 PHE A C 1
ATOM 1563 O O . PHE A 1 216 ? 4.973 11.568 -28.978 1.00 21.87 285 PHE A O 1
ATOM 1571 N N . LYS A 1 217 ? 4.913 10.024 -27.311 1.00 19.52 286 LYS A N 1
ATOM 1572 C CA . LYS A 1 217 ? 4.539 8.927 -28.254 1.00 20.01 286 LYS A CA 1
ATOM 1573 C C . LYS A 1 217 ? 3.184 9.203 -28.908 1.00 19.16 286 LYS A C 1
ATOM 1574 O O . LYS A 1 217 ? 3.043 9.127 -30.164 1.00 20.25 286 LYS A O 1
ATOM 1580 N N . ALA A 1 218 ? 2.212 9.655 -28.123 1.00 18.97 287 ALA A N 1
ATOM 1581 C CA . ALA A 1 218 ? 0.893 9.992 -28.692 1.00 19.96 287 ALA A CA 1
ATOM 1582 C C . ALA A 1 218 ? 0.938 11.184 -29.637 1.00 21.89 287 ALA A C 1
ATOM 1583 O O . ALA A 1 218 ? 0.268 11.176 -30.692 1.00 19.71 287 ALA A O 1
ATOM 1585 N N . LEU A 1 219 ? 1.767 12.172 -29.325 1.00 21.88 288 LEU A N 1
ATOM 1586 C CA . LEU A 1 219 ? 1.856 13.327 -30.182 1.00 20.03 288 LEU A CA 1
ATOM 1587 C C . LEU A 1 219 ? 2.397 12.830 -31.498 1.00 22.04 288 LEU A C 1
ATOM 1588 O O . LEU A 1 219 ? 1.924 13.258 -32.540 1.00 19.74 288 LEU A O 1
ATOM 1593 N N . ASN A 1 220 ? 3.374 11.926 -31.446 1.00 20.15 289 ASN A N 1
ATOM 1594 C CA . ASN A 1 220 ? 3.948 11.383 -32.703 1.00 20.87 289 ASN A CA 1
ATOM 1595 C C . ASN A 1 220 ? 2.900 10.596 -33.505 1.00 20.49 289 ASN A C 1
ATOM 1596 O O . ASN A 1 220 ? 2.746 10.796 -34.740 1.00 21.21 289 ASN A O 1
ATOM 1601 N N . ASP A 1 221 ? 2.156 9.746 -32.812 1.00 18.60 290 ASP A N 1
ATOM 1602 C CA . ASP A 1 221 ? 1.082 8.943 -33.415 1.00 19.70 290 ASP A CA 1
ATOM 1603 C C . ASP A 1 221 ? 0.035 9.839 -34.111 1.00 22.71 290 ASP A C 1
ATOM 1604 O O . ASP A 1 221 ? -0.532 9.452 -35.132 1.00 22.46 290 ASP A O 1
ATOM 1609 N N . HIS A 1 222 ? -0.259 11.010 -33.543 1.00 20.72 291 HIS A N 1
ATOM 1610 C CA . HIS A 1 222 ? -1.260 11.905 -34.176 1.00 20.89 291 HIS A CA 1
ATOM 1611 C C . HIS A 1 222 ? -0.696 12.924 -35.210 1.00 22.45 291 HIS A C 1
ATOM 1612 O O . HIS A 1 222 ? -1.375 13.907 -35.554 1.00 23.65 291 HIS A O 1
ATOM 1619 N N . HIS A 1 223 ? 0.591 12.810 -35.502 1.00 21.68 292 HIS A N 1
ATOM 1620 C CA . HIS A 1 223 ? 1.243 13.630 -36.507 1.00 23.85 292 HIS A CA 1
ATOM 1621 C C . HIS A 1 223 ? 1.356 15.100 -36.077 1.00 23.87 292 HIS A C 1
ATOM 1622 O O . HIS A 1 223 ? 1.303 15.990 -36.897 1.00 22.23 292 HIS A O 1
ATOM 1629 N N . VAL A 1 224 ? 1.505 15.345 -34.781 1.00 19.30 293 VAL A N 1
ATOM 1630 C CA . VAL A 1 224 ? 1.707 16.682 -34.274 1.00 21.09 293 VAL A CA 1
ATOM 1631 C C . VAL A 1 224 ? 3.136 17.142 -34.587 1.00 21.43 293 VAL A C 1
ATOM 1632 O O . VAL A 1 224 ? 4.117 16.414 -34.385 1.00 22.09 293 VAL A O 1
ATOM 1636 N N . LEU A 1 225 ? 3.248 18.370 -35.050 1.00 20.59 294 LEU A N 1
ATOM 1637 C CA . LEU A 1 225 ? 4.502 18.979 -35.366 1.00 20.62 294 LEU A CA 1
ATOM 1638 C C . LEU A 1 225 ? 5.117 19.575 -34.110 1.00 21.03 294 LEU A C 1
ATOM 1639 O O . LEU A 1 225 ? 4.674 20.627 -33.606 1.00 20.80 294 LEU A O 1
ATOM 1644 N N . LEU A 1 226 ? 6.181 18.951 -33.633 1.00 20.16 295 LEU A N 1
ATOM 1645 C CA . LEU A 1 226 ? 6.770 19.412 -32.370 1.00 21.24 295 LEU A CA 1
ATOM 1646 C C . LEU A 1 226 ? 7.379 20.812 -32.509 1.00 22.29 295 LEU A C 1
ATOM 1647 O O . LEU A 1 226 ? 7.355 21.581 -31.565 1.00 20.51 295 LEU A O 1
ATOM 1652 N N . GLU A 1 227 ? 7.907 21.133 -33.698 1.00 20.18 296 GLU A N 1
ATOM 1653 C CA . GLU A 1 227 ? 8.490 22.435 -33.959 1.00 22.43 296 GLU A CA 1
ATOM 1654 C C . GLU A 1 227 ? 7.473 23.551 -33.773 1.00 22.34 296 GLU A C 1
ATOM 1655 O O . GLU A 1 227 ? 7.861 24.687 -33.517 1.00 22.96 296 GLU A O 1
ATOM 1661 N N . GLY A 1 228 ? 6.180 23.215 -33.933 1.00 22.72 297 GLY A N 1
ATOM 1662 C CA . GLY A 1 228 ? 5.100 24.155 -33.754 1.00 21.71 297 GLY A CA 1
ATOM 1663 C C . GLY A 1 228 ? 4.243 23.963 -32.502 1.00 20.62 297 GLY A C 1
ATOM 1664 O O . GLY A 1 228 ? 3.061 24.263 -32.517 1.00 21.29 297 GLY A O 1
ATOM 1665 N N . ALA A 1 229 ? 4.837 23.433 -31.452 1.00 20.21 298 ALA A N 1
ATOM 1666 C CA . ALA A 1 229 ? 4.114 23.133 -30.192 1.00 19.30 298 ALA A CA 1
ATOM 1667 C C . ALA A 1 229 ? 4.906 23.566 -29.020 1.00 17.88 298 ALA A C 1
ATOM 1668 O O . ALA A 1 229 ? 6.103 23.811 -29.128 1.00 20.58 298 ALA A O 1
ATOM 1670 N N . LEU A 1 230 ? 4.281 23.560 -27.834 1.00 19.19 299 LEU A N 1
ATOM 1671 C CA . LEU A 1 230 ? 5.030 23.897 -26.623 1.00 19.04 299 LEU A CA 1
ATOM 1672 C C . LEU A 1 230 ? 4.545 22.949 -25.555 1.00 20.86 299 LEU A C 1
ATOM 1673 O O . LEU A 1 230 ? 3.403 22.518 -25.601 1.00 20.68 299 LEU A O 1
ATOM 1678 N N . LEU A 1 231 ? 5.372 22.714 -24.540 1.00 18.88 300 LEU A N 1
ATOM 1679 C CA . LEU A 1 231 ? 4.947 21.882 -23.419 1.00 18.46 300 LEU A CA 1
ATOM 1680 C C . LEU A 1 231 ? 4.843 22.760 -22.193 1.00 20.96 300 LEU A C 1
ATOM 1681 O O . LEU A 1 231 ? 5.746 23.528 -21.938 1.00 21.78 300 LEU A O 1
ATOM 1686 N N . LYS A 1 232 ? 3.859 22.433 -21.364 1.00 19.68 301 LYS A N 1
ATOM 1687 C CA . LYS A 1 232 ? 3.617 23.088 -20.070 1.00 20.23 301 LYS A CA 1
ATOM 1688 C C . LYS A 1 232 ? 3.469 21.992 -19.008 1.00 18.98 301 LYS A C 1
ATOM 1689 O O . LYS A 1 232 ? 2.360 21.559 -18.692 1.00 20.63 301 LYS A O 1
ATOM 1695 N N . PRO A 1 233 ? 4.599 21.510 -18.491 1.00 20.28 302 PRO A N 1
ATOM 1696 C CA . PRO A 1 233 ? 4.577 20.444 -17.539 1.00 19.18 302 PRO A CA 1
ATOM 1697 C C . PRO A 1 233 ? 4.720 21.004 -16.131 1.00 19.27 302 PRO A C 1
ATOM 1698 O O . PRO A 1 233 ? 5.166 22.138 -15.945 1.00 20.46 302 PRO A O 1
ATOM 1702 N N . ASN A 1 234 ? 4.426 20.170 -15.165 1.00 18.92 303 ASN A N 1
ATOM 1703 C CA . ASN A 1 234 ? 4.870 20.457 -13.788 1.00 22.16 303 ASN A CA 1
ATOM 1704 C C . ASN A 1 234 ? 6.390 20.429 -13.686 1.00 24.22 303 ASN A C 1
ATOM 1705 O O . ASN A 1 234 ? 7.051 19.671 -14.371 1.00 21.84 303 ASN A O 1
ATOM 1710 N N . MET A 1 235 ? 6.951 21.198 -12.767 1.00 20.74 304 MET A N 1
ATOM 1711 C CA . MET A 1 235 ? 8.305 20.947 -12.339 1.00 22.23 304 MET A CA 1
ATOM 1712 C C . MET A 1 235 ? 8.294 19.684 -11.529 1.00 19.94 304 MET A C 1
ATOM 1713 O O . MET A 1 235 ? 7.220 19.221 -11.138 1.00 22.47 304 MET A O 1
ATOM 1718 N N . VAL A 1 236 ? 9.469 19.088 -11.306 1.00 20.93 305 VAL A N 1
ATOM 1719 C CA . VAL A 1 236 ? 9.545 17.856 -10.520 1.00 19.31 305 VAL A CA 1
ATOM 1720 C C . VAL A 1 236 ? 9.862 18.259 -9.083 1.00 22.49 305 VAL A C 1
ATOM 1721 O O . VAL A 1 236 ? 10.861 18.906 -8.846 1.00 23.23 305 VAL A O 1
ATOM 1725 N N . THR A 1 237 ? 8.964 17.921 -8.174 1.00 20.81 306 THR A N 1
ATOM 1726 C CA . THR A 1 237 ? 9.062 18.376 -6.757 1.00 24.72 306 THR A CA 1
ATOM 1727 C C . THR A 1 237 ? 8.586 17.277 -5.839 1.00 22.57 306 THR A C 1
ATOM 1728 O O . THR A 1 237 ? 7.940 16.340 -6.276 1.00 24.68 306 THR A O 1
ATOM 1732 N N . HIS A 1 238 ? 8.808 17.426 -4.520 1.00 22.22 307 HIS A N 1
ATOM 1733 C CA . HIS A 1 238 ? 8.105 16.611 -3.555 1.00 23.76 307 HIS A CA 1
ATOM 1734 C C . HIS A 1 238 ? 6.623 16.933 -3.581 1.00 22.09 307 HIS A C 1
ATOM 1735 O O . HIS A 1 238 ? 6.214 18.030 -3.973 1.00 26.65 307 HIS A O 1
ATOM 1742 N N . GLY A 1 239 ? 5.813 16.034 -3.052 1.00 25.81 308 GLY A N 1
ATOM 1743 C CA . GLY A 1 239 ? 4.376 16.276 -2.914 1.00 26.95 308 GLY A CA 1
ATOM 1744 C C . GLY A 1 239 ? 4.087 17.374 -1.920 1.00 30.65 308 GLY A C 1
ATOM 1745 O O . GLY A 1 239 ? 4.926 17.694 -1.093 1.00 31.99 308 GLY A O 1
ATOM 1746 N N . SER A 1 240 ? 2.879 17.918 -1.975 1.00 28.53 309 SER A N 1
ATOM 1747 C CA . SER A 1 240 ? 2.562 19.141 -1.268 1.00 28.59 309 SER A CA 1
ATOM 1748 C C . SER A 1 240 ? 2.265 18.851 0.196 1.00 30.97 309 SER A C 1
ATOM 1749 O O . SER A 1 240 ? 2.178 19.785 0.985 1.00 36.76 309 SER A O 1
ATOM 1752 N N . ASP A 1 241 ? 2.094 17.577 0.548 1.00 30.76 310 ASP A N 1
ATOM 1753 C CA . ASP A 1 241 ? 1.925 17.172 1.961 1.00 33.99 310 ASP A CA 1
ATOM 1754 C C . ASP A 1 241 ? 3.256 16.977 2.643 1.00 39.14 310 ASP A C 1
ATOM 1755 O O . ASP A 1 241 ? 3.300 16.661 3.836 1.00 45.24 310 ASP A O 1
ATOM 1760 N N . CYS A 1 242 ? 4.345 17.211 1.909 1.00 37.31 311 CYS A N 1
ATOM 1761 C CA . CYS A 1 242 ? 5.689 17.172 2.482 1.00 41.15 311 CYS A CA 1
ATOM 1762 C C . CYS A 1 242 ? 6.029 18.432 3.292 1.00 42.42 311 CYS A C 1
ATOM 1763 O O . CYS A 1 242 ? 5.637 19.544 2.927 1.00 36.51 311 CYS A O 1
ATOM 1766 N N . PRO A 1 243 ? 6.754 18.261 4.413 1.00 39.62 312 PRO A N 1
ATOM 1767 C CA . PRO A 1 243 ? 7.007 19.377 5.324 1.00 38.86 312 PRO A CA 1
ATOM 1768 C C . PRO A 1 243 ? 7.937 20.493 4.787 1.00 42.54 312 PRO A C 1
ATOM 1769 O O . PRO A 1 243 ? 7.672 21.668 5.008 1.00 43.94 312 PRO A O 1
ATOM 1773 N N . LYS A 1 244 ? 9.022 20.128 4.114 1.00 40.24 313 LYS A N 1
ATOM 1774 C CA . LYS A 1 244 ? 9.954 21.095 3.560 1.00 40.82 313 LYS A CA 1
ATOM 1775 C C . LYS A 1 244 ? 9.916 20.908 2.050 1.00 44.13 313 LYS A C 1
ATOM 1776 O O . LYS A 1 244 ? 9.932 19.768 1.576 1.00 36.71 313 LYS A O 1
ATOM 1782 N N . PRO A 1 245 ? 9.929 22.011 1.289 1.00 45.14 314 PRO A N 1
ATOM 1783 C CA . PRO A 1 245 ? 10.043 21.818 -0.149 1.00 45.82 314 PRO A CA 1
ATOM 1784 C C . PRO A 1 245 ? 11.431 21.282 -0.490 1.00 48.71 314 PRO A C 1
ATOM 1785 O O . PRO A 1 245 ? 12.385 21.483 0.277 1.00 40.68 314 PRO A O 1
ATOM 1789 N N . ALA A 1 246 ? 11.546 20.580 -1.612 1.00 36.46 315 ALA A N 1
ATOM 1790 C CA . ALA A 1 246 ? 12.854 20.227 -2.116 1.00 33.24 315 ALA A CA 1
ATOM 1791 C C . ALA A 1 246 ? 13.662 21.501 -2.400 1.00 34.87 315 ALA A C 1
ATOM 1792 O O . ALA A 1 246 ? 13.106 22.566 -2.635 1.00 38.58 315 ALA A O 1
ATOM 1794 N N . SER A 1 247 ? 14.980 21.409 -2.313 1.00 34.48 316 SER A N 1
ATOM 1795 C CA . SER A 1 247 ? 15.835 22.543 -2.592 1.00 30.31 316 SER A CA 1
ATOM 1796 C C . SER A 1 247 ? 15.712 22.953 -4.061 1.00 34.92 316 SER A C 1
ATOM 1797 O O . SER A 1 247 ? 15.377 22.113 -4.915 1.00 27.41 316 SER A O 1
ATOM 1800 N N . HIS A 1 248 ? 16.049 24.209 -4.355 1.00 30.53 317 HIS A N 1
ATOM 1801 C CA . HIS A 1 248 ? 16.002 24.690 -5.730 1.00 30.85 317 HIS A CA 1
ATOM 1802 C C . HIS A 1 248 ? 16.915 23.838 -6.597 1.00 31.28 317 HIS A C 1
ATOM 1803 O O . HIS A 1 248 ? 16.620 23.600 -7.759 1.00 28.37 317 HIS A O 1
ATOM 1810 N N . GLU A 1 249 ? 18.081 23.480 -6.067 1.00 26.96 318 GLU A N 1
ATOM 1811 C CA . GLU A 1 249 ? 19.057 22.681 -6.814 1.00 30.84 318 GLU A CA 1
ATOM 1812 C C . GLU A 1 249 ? 18.492 21.298 -7.193 1.00 28.51 318 GLU A C 1
ATOM 1813 O O . GLU A 1 249 ? 18.668 20.810 -8.325 1.00 31.49 318 GLU A O 1
ATOM 1819 N N . GLU A 1 250 ? 17.831 20.670 -6.234 1.00 27.12 319 GLU A N 1
ATOM 1820 C CA . GLU A 1 250 ? 17.188 19.380 -6.443 1.00 30.30 319 GLU A CA 1
ATOM 1821 C C . GLU A 1 250 ? 16.091 19.515 -7.474 1.00 25.12 319 GLU A C 1
ATOM 1822 O O . GLU A 1 250 ? 15.943 18.657 -8.346 1.00 26.50 319 GLU A O 1
ATOM 1828 N N . ILE A 1 251 ? 15.226 20.496 -7.280 1.00 25.64 320 ILE A N 1
ATOM 1829 C CA . ILE A 1 251 ? 14.077 20.621 -8.191 1.00 26.86 320 ILE A CA 1
ATOM 1830 C C . ILE A 1 251 ? 14.622 20.802 -9.618 1.00 23.16 320 ILE A C 1
ATOM 1831 O O . ILE A 1 251 ? 14.114 20.184 -10.592 1.00 26.45 320 ILE A O 1
ATOM 1836 N N . ALA A 1 252 ? 15.623 21.655 -9.761 1.00 23.32 321 ALA A N 1
ATOM 1837 C CA . ALA A 1 252 ? 16.232 21.919 -11.081 1.00 24.79 321 ALA A CA 1
ATOM 1838 C C . ALA A 1 252 ? 16.879 20.640 -11.640 1.00 26.15 321 ALA A C 1
ATOM 1839 O O . ALA A 1 252 ? 16.699 20.297 -12.827 1.00 24.44 321 ALA A O 1
ATOM 1841 N N . PHE A 1 253 ? 17.621 19.924 -10.801 1.00 21.48 322 PHE A N 1
ATOM 1842 C CA . PHE A 1 253 ? 18.256 18.651 -11.218 1.00 26.75 322 PHE A CA 1
ATOM 1843 C C . PHE A 1 253 ? 17.255 17.656 -11.794 1.00 26.19 322 PHE A C 1
ATOM 1844 O O . PHE A 1 253 ? 17.397 17.214 -12.939 1.00 24.32 322 PHE A O 1
ATOM 1852 N N . TYR A 1 254 ? 16.203 17.371 -11.038 1.00 22.26 323 TYR A N 1
ATOM 1853 C CA . TYR A 1 254 ? 15.278 16.334 -11.407 1.00 22.59 323 TYR A CA 1
ATOM 1854 C C . TYR A 1 254 ? 14.362 16.772 -12.531 1.00 22.94 323 TYR A C 1
ATOM 1855 O O . TYR A 1 254 ? 13.955 15.943 -13.340 1.00 24.18 323 TYR A O 1
ATOM 1864 N N . THR A 1 255 ? 14.077 18.075 -12.603 1.00 22.12 324 THR A N 1
ATOM 1865 C CA . THR A 1 255 ? 13.171 18.603 -13.619 1.00 21.41 324 THR A CA 1
ATOM 1866 C C . THR A 1 255 ? 13.856 18.562 -14.987 1.00 21.81 324 THR A C 1
ATOM 1867 O O . THR A 1 255 ? 13.307 17.988 -15.948 1.00 23.05 324 THR A O 1
ATOM 1871 N N . VAL A 1 256 ? 15.075 19.075 -15.049 1.00 22.90 325 VAL A N 1
ATOM 1872 C CA . VAL A 1 256 ? 15.809 19.124 -16.319 1.00 22.53 325 VAL A CA 1
ATOM 1873 C C . VAL A 1 256 ? 16.066 17.687 -16.772 1.00 21.56 325 VAL A C 1
ATOM 1874 O O . VAL A 1 256 ? 15.909 17.361 -17.931 1.00 20.71 325 VAL A O 1
ATOM 1878 N N . ARG A 1 257 ? 16.410 16.803 -15.840 1.00 21.59 326 ARG A N 1
ATOM 1879 C CA . ARG A 1 257 ? 16.676 15.410 -16.188 1.00 21.41 326 ARG A CA 1
ATOM 1880 C C . ARG A 1 257 ? 15.431 14.717 -16.703 1.00 23.07 326 ARG A C 1
ATOM 1881 O O . ARG A 1 257 ? 15.476 14.006 -17.732 1.00 22.68 326 ARG A O 1
ATOM 1889 N N . SER A 1 258 ? 14.299 14.961 -16.060 1.00 22.58 327 SER A N 1
ATOM 1890 C CA . SER A 1 258 ? 13.060 14.321 -16.499 1.00 21.69 327 SER A CA 1
ATOM 1891 C C . SER A 1 258 ? 12.741 14.755 -17.927 1.00 21.78 327 SER A C 1
ATOM 1892 O O . SER A 1 258 ? 12.290 13.935 -18.735 1.00 22.50 327 SER A O 1
ATOM 1895 N N . LEU A 1 259 ? 12.940 16.043 -18.217 1.00 18.58 328 LEU A N 1
ATOM 1896 C CA . LEU A 1 259 ? 12.748 16.558 -19.602 1.00 19.72 328 LEU A CA 1
ATOM 1897 C C . LEU A 1 259 ? 13.736 15.985 -20.595 1.00 24.41 328 LEU A C 1
ATOM 1898 O O . LEU A 1 259 ? 13.360 15.578 -21.714 1.00 21.76 328 LEU A O 1
ATOM 1903 N N . LYS A 1 260 ? 15.010 16.006 -20.236 1.00 20.30 329 LYS A N 1
ATOM 1904 C CA . LYS A 1 260 ? 16.051 15.504 -21.164 1.00 22.33 329 LYS A CA 1
ATOM 1905 C C . LYS A 1 260 ? 15.816 14.024 -21.456 1.00 21.94 329 LYS A C 1
ATOM 1906 O O . LYS A 1 260 ? 16.104 13.554 -22.550 1.00 20.63 329 LYS A O 1
ATOM 1912 N N . ARG A 1 261 ? 15.244 13.296 -20.489 1.00 17.97 330 ARG A N 1
ATOM 1913 C CA . ARG A 1 261 ? 14.986 11.869 -20.675 1.00 21.84 330 ARG A CA 1
ATOM 1914 C C . ARG A 1 261 ? 13.827 11.541 -21.613 1.00 21.30 330 ARG A C 1
ATOM 1915 O O . ARG A 1 261 ? 13.713 10.404 -22.034 1.00 22.85 330 ARG A O 1
ATOM 1923 N N . THR A 1 262 ? 12.931 12.505 -21.892 1.00 20.21 331 THR A N 1
ATOM 1924 C CA . THR A 1 262 ? 11.664 12.225 -22.575 1.00 23.15 331 THR A CA 1
ATOM 1925 C C . THR A 1 262 ? 11.294 13.124 -23.742 1.00 22.16 331 THR A C 1
ATOM 1926 O O . THR A 1 262 ? 10.529 12.706 -24.627 1.00 23.29 331 THR A O 1
ATOM 1930 N N . VAL A 1 263 ? 11.780 14.361 -23.755 1.00 21.85 332 VAL A N 1
ATOM 1931 C CA . VAL A 1 263 ? 11.295 15.367 -24.694 1.00 22.08 332 VAL A CA 1
ATOM 1932 C C . VAL A 1 263 ? 12.218 15.523 -25.878 1.00 20.86 332 VAL A C 1
ATOM 1933 O O . VAL A 1 263 ? 13.365 15.910 -25.715 1.00 20.07 332 VAL A O 1
ATOM 1937 N N . PRO A 1 264 ? 11.736 15.244 -27.107 1.00 20.46 333 PRO A N 1
ATOM 1938 C CA . PRO A 1 264 ? 12.610 15.504 -28.234 1.00 21.40 333 PRO A CA 1
ATOM 1939 C C . PRO A 1 264 ? 12.966 16.964 -28.430 1.00 23.09 333 PRO A C 1
ATOM 1940 O O . PRO A 1 264 ? 12.108 17.828 -28.260 1.00 22.93 333 PRO A O 1
ATOM 1944 N N . PRO A 1 265 ? 14.200 17.242 -28.869 1.00 21.72 334 PRO A N 1
ATOM 1945 C CA . PRO A 1 265 ? 14.625 18.641 -28.864 1.00 23.67 334 PRO A CA 1
ATOM 1946 C C . PRO A 1 265 ? 14.120 19.486 -30.021 1.00 22.99 334 PRO A C 1
ATOM 1947 O O . PRO A 1 265 ? 14.291 20.735 -29.997 1.00 23.96 334 PRO A O 1
ATOM 1951 N N . ALA A 1 266 ? 13.330 18.883 -30.903 1.00 20.11 335 ALA A N 1
ATOM 1952 C CA . ALA A 1 266 ? 12.576 19.682 -31.889 1.00 22.73 335 ALA A CA 1
ATOM 1953 C C . ALA A 1 266 ? 11.501 20.571 -31.249 1.00 25.19 335 ALA A C 1
ATOM 1954 O O . ALA A 1 266 ? 11.155 21.603 -31.782 1.00 23.71 335 ALA A O 1
ATOM 1956 N N . LEU A 1 267 ? 11.046 20.215 -30.065 1.00 20.35 336 LEU A N 1
ATOM 1957 C CA . LEU A 1 267 ? 10.155 21.066 -29.323 1.00 20.54 336 LEU A CA 1
ATOM 1958 C C . LEU A 1 267 ? 10.893 22.362 -28.923 1.00 20.73 336 LEU A C 1
ATOM 1959 O O . LEU A 1 267 ? 11.958 22.312 -28.274 1.00 23.36 336 LEU A O 1
ATOM 1964 N N . PRO A 1 268 ? 10.296 23.517 -29.216 1.00 20.36 337 PRO A N 1
ATOM 1965 C CA . PRO A 1 268 ? 11.087 24.752 -29.027 1.00 23.25 337 PRO A CA 1
ATOM 1966 C C . PRO A 1 268 ? 11.086 25.305 -27.608 1.00 24.55 337 PRO A C 1
ATOM 1967 O O . PRO A 1 268 ? 11.957 26.095 -27.276 1.00 28.16 337 PRO A O 1
ATOM 1971 N N . GLY A 1 269 ? 10.112 24.924 -26.793 1.00 21.57 338 GLY A N 1
ATOM 1972 C CA . GLY A 1 269 ? 10.008 25.478 -25.455 1.00 21.13 338 GLY A CA 1
ATOM 1973 C C . GLY A 1 269 ? 9.245 24.632 -24.470 1.00 20.56 338 GLY A C 1
ATOM 1974 O O . GLY A 1 269 ? 8.241 24.013 -24.800 1.00 20.33 338 GLY A O 1
ATOM 1975 N N . VAL A 1 270 ? 9.658 24.733 -23.207 1.00 19.67 339 VAL A N 1
ATOM 1976 C CA . VAL A 1 270 ? 9.006 24.079 -22.121 1.00 19.34 339 VAL A CA 1
ATOM 1977 C C . VAL A 1 270 ? 8.690 25.203 -21.147 1.00 19.04 339 VAL A C 1
ATOM 1978 O O . VAL A 1 270 ? 9.617 25.902 -20.719 1.00 22.06 339 VAL A O 1
ATOM 1982 N N . MET A 1 271 ? 7.407 25.478 -20.979 1.00 19.65 340 MET A N 1
ATOM 1983 C CA . MET A 1 271 ? 6.945 26.666 -20.289 1.00 22.17 340 MET A CA 1
ATOM 1984 C C . MET A 1 271 ? 6.256 26.196 -19.004 1.00 20.96 340 MET A C 1
ATOM 1985 O O . MET A 1 271 ? 5.092 25.804 -19.034 1.00 20.94 340 MET A O 1
ATOM 1990 N N . PHE A 1 272 ? 6.994 26.121 -17.906 1.00 21.90 341 PHE A N 1
ATOM 1991 C CA . PHE A 1 272 ? 6.476 25.452 -16.689 1.00 22.70 341 PHE A CA 1
ATOM 1992 C C . PHE A 1 272 ? 5.231 26.104 -16.089 1.00 24.55 341 PHE A C 1
ATOM 1993 O O . PHE A 1 272 ? 5.108 27.328 -16.074 1.00 22.73 341 PHE A O 1
ATOM 2001 N N . LEU A 1 273 ? 4.359 25.273 -15.516 1.00 20.64 342 LEU A N 1
ATOM 2002 C CA . LEU A 1 273 ? 3.276 25.711 -14.656 1.00 21.05 342 LEU A CA 1
ATOM 2003 C C . LEU A 1 273 ? 3.878 25.824 -13.267 1.00 21.08 342 LEU A C 1
ATOM 2004 O O . LEU A 1 273 ? 4.861 25.145 -12.992 1.00 21.82 342 LEU A O 1
ATOM 2009 N N . SER A 1 274 ? 3.358 26.712 -12.424 1.00 25.44 343 SER A N 1
ATOM 2010 C CA . SER A 1 274 ? 3.960 26.924 -11.086 1.00 29.44 343 SER A CA 1
ATOM 2011 C C . SER A 1 274 ? 3.294 26.102 -9.990 1.00 27.67 343 SER A C 1
ATOM 2012 O O . SER A 1 274 ? 3.880 25.882 -8.933 1.00 29.18 343 SER A O 1
ATOM 2015 N N . GLY A 1 275 ? 2.072 25.654 -10.239 1.00 26.14 344 GLY A N 1
ATOM 2016 C CA . GLY A 1 275 ? 1.419 24.624 -9.410 1.00 30.42 344 GLY A CA 1
ATOM 2017 C C . GLY A 1 275 ? 1.481 24.802 -7.896 1.00 35.38 344 GLY A C 1
ATOM 2018 O O . GLY A 1 275 ? 1.773 23.858 -7.157 1.00 41.50 344 GLY A O 1
ATOM 2019 N N . GLY A 1 276 ? 1.143 25.986 -7.428 1.00 36.03 345 GLY A N 1
ATOM 2020 C CA . GLY A 1 276 ? 1.029 26.189 -5.993 1.00 33.31 345 GLY A CA 1
ATOM 2021 C C . GLY A 1 276 ? 2.297 26.720 -5.340 1.00 35.35 345 GLY A C 1
ATOM 2022 O O . GLY A 1 276 ? 2.270 27.106 -4.180 1.00 29.88 345 GLY A O 1
ATOM 2023 N N . GLN A 1 277 ? 3.397 26.783 -6.085 1.00 29.39 346 GLN A N 1
ATOM 2024 C CA . GLN A 1 277 ? 4.608 27.408 -5.587 1.00 30.13 346 GLN A CA 1
ATOM 2025 C C . GLN A 1 277 ? 4.413 28.900 -5.278 1.00 29.99 346 GLN A C 1
ATOM 2026 O O . GLN A 1 277 ? 3.665 29.613 -5.965 1.00 28.56 346 GLN A O 1
ATOM 2032 N N . SER A 1 278 ? 5.155 29.388 -4.285 1.00 34.03 347 SER A N 1
ATOM 2033 C CA . SER A 1 278 ? 5.254 30.833 -4.057 1.00 33.08 347 SER A CA 1
ATOM 2034 C C . SER A 1 278 ? 5.814 31.512 -5.280 1.00 33.89 347 SER A C 1
ATOM 2035 O O . SER A 1 278 ? 6.568 30.906 -6.029 1.00 31.55 347 SER A O 1
ATOM 2038 N N . GLU A 1 279 ? 5.493 32.796 -5.438 1.00 31.88 348 GLU A N 1
ATOM 2039 C CA . GLU A 1 279 ? 6.044 33.604 -6.494 1.00 32.91 348 GLU A CA 1
ATOM 2040 C C . GLU A 1 279 ? 7.548 33.503 -6.521 1.00 33.94 348 GLU A C 1
ATOM 2041 O O . GLU A 1 279 ? 8.137 33.365 -7.589 1.00 27.17 348 GLU A O 1
ATOM 2047 N N . GLU A 1 280 ? 8.173 33.540 -5.350 1.00 31.83 349 GLU A N 1
ATOM 2048 C CA . GLU A 1 280 ? 9.630 33.544 -5.283 1.00 33.65 349 GLU A CA 1
ATOM 2049 C C . GLU A 1 280 ? 10.213 32.191 -5.647 1.00 29.93 349 GLU A C 1
ATOM 2050 O O . GLU A 1 280 ? 11.207 32.136 -6.353 1.00 28.05 349 GLU A O 1
ATOM 2056 N N . ASP A 1 281 ? 9.594 31.104 -5.186 1.00 27.40 350 ASP A N 1
ATOM 2057 C CA . ASP A 1 281 ? 10.093 29.770 -5.493 1.00 28.21 350 ASP A CA 1
ATOM 2058 C C . ASP A 1 281 ? 9.980 29.542 -7.004 1.00 25.70 350 ASP A C 1
ATOM 2059 O O . ASP A 1 281 ? 10.907 29.033 -7.624 1.00 26.25 350 ASP A O 1
ATOM 2064 N N . ALA A 1 282 ? 8.876 30.006 -7.569 1.00 24.80 351 ALA A N 1
ATOM 2065 C CA . ALA A 1 282 ? 8.591 29.778 -8.997 1.00 24.19 351 ALA A CA 1
ATOM 2066 C C . ALA A 1 282 ? 9.700 30.427 -9.864 1.00 26.43 351 ALA A C 1
ATOM 2067 O O . ALA A 1 282 ? 10.213 29.824 -10.842 1.00 26.29 351 ALA A O 1
ATOM 2069 N N . SER A 1 283 ? 10.127 31.613 -9.461 1.00 21.08 352 SER A N 1
ATOM 2070 C CA . SER A 1 283 ? 11.262 32.287 -10.103 1.00 23.30 352 SER A CA 1
ATOM 2071 C C . SER A 1 283 ? 12.609 31.614 -9.833 1.00 24.74 352 SER A C 1
ATOM 2072 O O . SER A 1 283 ? 13.396 31.422 -10.749 1.00 24.52 352 SER A O 1
ATOM 2075 N N . LEU A 1 284 ? 12.868 31.220 -8.586 1.00 22.28 353 LEU A N 1
ATOM 2076 C CA . LEU A 1 284 ? 14.154 30.690 -8.215 1.00 24.29 353 LEU A CA 1
ATOM 2077 C C . LEU A 1 284 ? 14.397 29.300 -8.821 1.00 22.64 353 LEU A C 1
ATOM 2078 O O . LEU A 1 284 ? 15.514 28.960 -9.201 1.00 26.34 353 LEU A O 1
ATOM 2083 N N . ASN A 1 285 ? 13.323 28.549 -8.961 1.00 24.18 354 ASN A N 1
ATOM 2084 C CA . ASN A 1 285 ? 13.407 27.200 -9.421 1.00 22.76 354 ASN A CA 1
ATOM 2085 C C . ASN A 1 285 ? 13.656 27.259 -10.891 1.00 24.79 354 ASN A C 1
ATOM 2086 O O . ASN A 1 285 ? 14.502 26.515 -11.393 1.00 25.22 354 ASN A O 1
ATOM 2091 N N . LEU A 1 286 ? 12.995 28.188 -11.584 1.00 23.49 355 LEU A N 1
ATOM 2092 C CA . LEU A 1 286 ? 13.310 28.359 -13.023 1.00 26.33 355 LEU A CA 1
ATOM 2093 C C . LEU A 1 286 ? 14.743 28.879 -13.227 1.00 26.91 355 LEU A C 1
ATOM 2094 O O . LEU A 1 286 ? 15.511 28.379 -14.086 1.00 26.69 355 LEU A O 1
ATOM 2099 N N . ASN A 1 287 ? 15.139 29.855 -12.409 1.00 25.19 356 ASN A N 1
ATOM 2100 C CA . ASN A 1 287 ? 16.484 30.400 -12.511 1.00 25.22 356 ASN A CA 1
ATOM 2101 C C . ASN A 1 287 ? 17.573 29.311 -12.313 1.00 24.46 356 ASN A C 1
ATOM 2102 O O . ASN A 1 287 ? 18.530 29.222 -13.086 1.00 26.75 356 ASN A O 1
ATOM 2107 N N . GLU A 1 288 ? 17.383 28.454 -11.326 1.00 24.67 357 GLU A N 1
ATOM 2108 C CA . GLU A 1 288 ? 18.317 27.367 -11.072 1.00 27.06 357 GLU A CA 1
ATOM 2109 C C . GLU A 1 288 ? 18.483 26.452 -12.284 1.00 29.37 357 GLU A C 1
ATOM 2110 O O . GLU A 1 288 ? 19.590 26.002 -12.572 1.00 26.32 357 GLU A O 1
ATOM 2116 N N . MET A 1 289 ? 17.404 26.204 -13.015 1.00 27.03 358 MET A N 1
ATOM 2117 C CA . MET A 1 289 ? 17.511 25.361 -14.218 1.00 26.29 358 MET A CA 1
ATOM 2118 C C . MET A 1 289 ? 18.329 26.008 -15.319 1.00 30.82 358 MET A C 1
ATOM 2119 O O . MET A 1 289 ? 18.914 25.319 -16.170 1.00 28.35 358 MET A O 1
ATOM 2124 N N . ASN A 1 290 ? 18.323 27.335 -15.342 1.00 27.41 359 ASN A N 1
ATOM 2125 C CA . ASN A 1 290 ? 18.954 28.052 -16.398 1.00 28.60 359 ASN A CA 1
ATOM 2126 C C . ASN A 1 290 ? 20.358 28.548 -16.050 1.00 31.88 359 ASN A C 1
ATOM 2127 O O . ASN A 1 290 ? 21.017 29.132 -16.882 1.00 31.45 359 ASN A O 1
ATOM 2132 N N . LYS A 1 291 ? 20.808 28.290 -14.831 1.00 30.97 360 LYS A N 1
ATOM 2133 C CA . LYS A 1 291 ? 22.230 28.308 -14.543 1.00 40.72 360 LYS A CA 1
ATOM 2134 C C . LYS A 1 291 ? 22.863 27.067 -15.190 1.00 41.06 360 LYS A C 1
ATOM 2135 O O . LYS A 1 291 ? 23.943 27.147 -15.771 1.00 51.95 360 LYS A O 1
ATOM 2141 N N . MET A 1 292 ? 22.132 25.946 -15.142 1.00 48.66 361 MET A N 1
ATOM 2142 C CA . MET A 1 292 ? 22.586 24.660 -15.732 1.00 55.44 361 MET A CA 1
ATOM 2143 C C . MET A 1 292 ? 22.629 24.661 -17.267 1.00 52.99 361 MET A C 1
ATOM 2144 O O . MET A 1 292 ? 22.755 23.596 -17.859 1.00 47.86 361 MET A O 1
ATOM 2149 N N . GLY A 1 293 ? 22.387 25.819 -17.886 1.00 52.74 362 GLY A N 1
ATOM 2150 C CA . GLY A 1 293 ? 22.308 25.943 -19.348 1.00 58.31 362 GLY A CA 1
ATOM 2151 C C . GLY A 1 293 ? 23.674 25.870 -20.013 1.00 58.57 362 GLY A C 1
ATOM 2152 O O . GLY A 1 293 ? 24.680 25.722 -19.318 1.00 59.23 362 GLY A O 1
ATOM 2153 N N . PRO A 1 294 ? 23.711 25.945 -21.367 1.00 60.15 363 PRO A N 1
ATOM 2154 C CA . PRO A 1 294 ? 22.492 26.035 -22.191 1.00 54.81 363 PRO A CA 1
ATOM 2155 C C . PRO A 1 294 ? 21.788 24.687 -22.354 1.00 46.67 363 PRO A C 1
ATOM 2156 O O . PRO A 1 294 ? 22.390 23.636 -22.126 1.00 40.13 363 PRO A O 1
ATOM 2160 N N . HIS A 1 295 ? 20.548 24.717 -22.826 1.00 38.15 364 HIS A N 1
ATOM 2161 C CA . HIS A 1 295 ? 19.749 23.489 -22.926 1.00 34.45 364 HIS A CA 1
ATOM 2162 C C . HIS A 1 295 ? 19.353 23.181 -24.345 1.00 30.83 364 HIS A C 1
ATOM 2163 O O . HIS A 1 295 ? 19.398 24.063 -25.189 1.00 31.00 364 HIS A O 1
ATOM 2170 N N . PRO A 1 296 ? 18.804 21.960 -24.573 1.00 33.72 365 PRO A N 1
ATOM 2171 C CA . PRO A 1 296 ? 18.276 21.625 -25.914 1.00 34.91 365 PRO A CA 1
ATOM 2172 C C . PRO A 1 296 ? 17.006 22.345 -26.309 1.00 36.06 365 PRO A C 1
ATOM 2173 O O . PRO A 1 296 ? 16.626 22.332 -27.488 1.00 38.57 365 PRO A O 1
ATOM 2177 N N . PHE A 1 297 ? 16.300 22.887 -25.324 1.00 33.31 366 PHE A N 1
ATOM 2178 C CA . PHE A 1 297 ? 15.075 23.634 -25.563 1.00 32.38 366 PHE A CA 1
ATOM 2179 C C . PHE A 1 297 ? 15.032 24.764 -24.532 1.00 26.65 366 PHE A C 1
ATOM 2180 O O . PHE A 1 297 ? 15.802 24.749 -23.583 1.00 27.81 366 PHE A O 1
ATOM 2188 N N . GLN A 1 298 ? 14.293 25.816 -24.831 1.00 26.88 367 GLN A N 1
ATOM 2189 C CA . GLN A 1 298 ? 14.154 26.920 -23.918 1.00 25.87 367 GLN A CA 1
ATOM 2190 C C . GLN A 1 298 ? 13.332 26.471 -22.747 1.00 23.35 367 GLN A C 1
ATOM 2191 O O . GLN A 1 298 ? 12.296 25.837 -22.918 1.00 25.00 367 GLN A O 1
ATOM 2197 N N . LEU A 1 299 ? 13.830 26.731 -21.554 1.00 21.85 368 LEU A N 1
ATOM 2198 C CA . LEU A 1 299 ? 13.101 26.446 -20.351 1.00 19.79 368 LEU A CA 1
ATOM 2199 C C . LEU A 1 299 ? 12.614 27.798 -19.819 1.00 20.62 368 LEU A C 1
ATOM 2200 O O . LEU A 1 299 ? 13.430 28.712 -19.544 1.00 21.99 368 LEU A O 1
ATOM 2205 N N . SER A 1 300 ? 11.304 27.958 -19.750 1.00 20.01 369 SER A N 1
ATOM 2206 C CA . SER A 1 300 ? 10.724 29.232 -19.381 1.00 21.69 369 SER A CA 1
ATOM 2207 C C . SER A 1 300 ? 9.474 28.970 -18.574 1.00 19.46 369 SER A C 1
ATOM 2208 O O . SER A 1 300 ? 9.370 27.931 -17.907 1.00 22.70 369 SER A O 1
ATOM 2211 N N . PHE A 1 301 ? 8.570 29.945 -18.566 1.00 20.44 370 PHE A N 1
ATOM 2212 C CA . PHE A 1 301 ? 7.441 29.974 -17.650 1.00 22.32 370 PHE A CA 1
ATOM 2213 C C . PHE A 1 301 ? 6.116 30.255 -18.361 1.00 22.89 370 PHE A C 1
ATOM 2214 O O . PHE A 1 301 ? 6.069 30.914 -19.416 1.00 22.35 370 PHE A O 1
ATOM 2222 N N . SER A 1 302 ? 5.073 29.641 -17.837 1.00 22.23 371 SER A N 1
ATOM 2223 C CA . SER A 1 302 ? 3.680 29.970 -18.163 1.00 22.01 371 SER A CA 1
ATOM 2224 C C . SER A 1 302 ? 2.912 30.019 -16.846 1.00 23.19 371 SER A C 1
ATOM 2225 O O . SER A 1 302 ? 2.379 28.978 -16.393 1.00 23.04 371 SER A O 1
ATOM 2228 N N . TYR A 1 303 ? 2.991 31.173 -16.170 1.00 23.65 372 TYR A N 1
ATOM 2229 C CA . TYR A 1 303 ? 2.610 31.280 -14.735 1.00 24.11 372 TYR A CA 1
ATOM 2230 C C . TYR A 1 303 ? 1.334 32.044 -14.628 1.00 24.25 372 TYR A C 1
ATOM 2231 O O . TYR A 1 303 ? 1.134 33.029 -15.331 1.00 24.41 372 TYR A O 1
ATOM 2240 N N . GLY A 1 304 ? 0.445 31.580 -13.751 1.00 26.88 373 GLY A N 1
ATOM 2241 C CA . GLY A 1 304 ? -0.757 32.313 -13.388 1.00 29.28 373 GLY A CA 1
ATOM 2242 C C . GLY A 1 304 ? -0.609 33.003 -12.024 1.00 29.35 373 GLY A C 1
ATOM 2243 O O . GLY A 1 304 ? -0.193 34.140 -11.951 1.00 28.05 373 GLY A O 1
ATOM 2244 N N . ARG A 1 305 ? -0.948 32.309 -10.949 1.00 38.36 374 ARG A N 1
ATOM 2245 C CA A ARG A 1 305 ? -0.777 32.809 -9.576 0.50 38.20 374 ARG A CA 1
ATOM 2246 C CA B ARG A 1 305 ? -0.810 32.916 -9.637 0.50 36.12 374 ARG A CA 1
ATOM 2247 C C . ARG A 1 305 ? 0.640 33.336 -9.347 1.00 37.76 374 ARG A C 1
ATOM 2248 O O . ARG A 1 305 ? 0.855 34.392 -8.767 1.00 36.68 374 ARG A O 1
ATOM 2263 N N . ALA A 1 306 ? 1.633 32.578 -9.810 1.00 32.02 375 ALA A N 1
ATOM 2264 C CA . ALA A 1 306 ? 3.020 32.984 -9.557 1.00 31.58 375 ALA A CA 1
ATOM 2265 C C . ALA A 1 306 ? 3.412 34.299 -10.239 1.00 30.32 375 ALA A C 1
ATOM 2266 O O . ALA A 1 306 ? 4.451 34.888 -9.909 1.00 29.27 375 ALA A O 1
ATOM 2268 N N . LEU A 1 307 ? 2.636 34.743 -11.216 1.00 27.26 376 LEU A N 1
ATOM 2269 C CA . LEU A 1 307 ? 2.804 36.100 -11.730 1.00 28.17 376 LEU A CA 1
ATOM 2270 C C . LEU A 1 307 ? 1.837 37.094 -11.086 1.00 33.75 376 LEU A C 1
ATOM 2271 O O . LEU A 1 307 ? 2.113 38.287 -11.106 1.00 31.25 376 LEU A O 1
ATOM 2276 N N . GLN A 1 308 ? 0.719 36.611 -10.525 1.00 30.79 377 GLN A N 1
ATOM 2277 C CA . GLN A 1 308 ? -0.450 37.495 -10.285 1.00 33.20 377 GLN A CA 1
ATOM 2278 C C . GLN A 1 308 ? -0.751 37.743 -8.814 1.00 33.84 377 GLN A C 1
ATOM 2279 O O . GLN A 1 308 ? -1.453 38.700 -8.488 1.00 40.35 377 GLN A O 1
ATOM 2285 N N . ALA A 1 309 ? -0.261 36.877 -7.949 1.00 35.39 378 ALA A N 1
ATOM 2286 C CA . ALA A 1 309 ? -0.748 36.804 -6.575 1.00 38.35 378 ALA A CA 1
ATOM 2287 C C . ALA A 1 309 ? -0.501 38.124 -5.853 1.00 42.97 378 ALA A C 1
ATOM 2288 O O . ALA A 1 309 ? -1.435 38.799 -5.447 1.00 38.11 378 ALA A O 1
ATOM 2290 N N . SER A 1 310 ? 0.755 38.552 -5.803 1.00 39.00 379 SER A N 1
ATOM 2291 C CA . SER A 1 310 ? 1.059 39.877 -5.268 1.00 39.58 379 SER A CA 1
ATOM 2292 C C . SER A 1 310 ? 0.308 41.016 -5.961 1.00 39.35 379 SER A C 1
ATOM 2293 O O . SER A 1 310 ? -0.157 41.948 -5.283 1.00 40.11 379 SER A O 1
ATOM 2296 N N . CYS A 1 311 ? 0.204 40.975 -7.297 1.00 32.43 380 CYS A N 1
ATOM 2297 C CA . CYS A 1 311 ? -0.524 41.983 -8.059 1.00 35.41 380 CYS A CA 1
ATOM 2298 C C . CYS A 1 311 ? -1.971 42.138 -7.589 1.00 38.70 380 CYS A C 1
ATOM 2299 O O . CYS A 1 311 ? -2.467 43.266 -7.416 1.00 39.36 380 CYS A O 1
ATOM 2302 N N . LEU A 1 312 ? -2.651 41.005 -7.435 1.00 40.22 381 LEU A N 1
ATOM 2303 C CA . LEU A 1 312 ? -4.019 40.971 -6.894 1.00 44.23 381 LEU A CA 1
ATOM 2304 C C . LEU A 1 312 ? -4.108 41.519 -5.461 1.00 43.47 381 LEU A C 1
ATOM 2305 O O . LEU A 1 312 ? -4.975 42.316 -5.179 1.00 48.69 381 LEU A O 1
ATOM 2310 N N . LYS A 1 313 ? -3.279 40.994 -4.561 1.00 43.93 382 LYS A N 1
ATOM 2311 C CA . LYS A 1 313 ? -3.247 41.411 -3.148 1.00 49.58 382 LYS A CA 1
ATOM 2312 C C . LYS A 1 313 ? -2.906 42.886 -2.983 1.00 54.87 382 LYS A C 1
ATOM 2313 O O . LYS A 1 313 ? -3.168 43.470 -1.926 1.00 56.31 382 LYS A O 1
ATOM 2319 N N . ALA A 1 314 ? -2.291 43.465 -4.015 1.00 53.12 383 ALA A N 1
ATOM 2320 C CA . ALA A 1 314 ? -1.962 44.891 -4.055 1.00 49.89 383 ALA A CA 1
ATOM 2321 C C . ALA A 1 314 ? -3.140 45.715 -4.533 1.00 55.77 383 ALA A C 1
ATOM 2322 O O . ALA A 1 314 ? -3.517 46.682 -3.875 1.00 50.12 383 ALA A O 1
ATOM 2324 N N . TRP A 1 315 ? -3.683 45.359 -5.699 1.00 48.89 384 TRP A N 1
ATOM 2325 C CA . TRP A 1 315 ? -4.844 46.050 -6.290 1.00 48.30 384 TRP A CA 1
ATOM 2326 C C . TRP A 1 315 ? -6.038 46.099 -5.339 1.00 45.49 384 TRP A C 1
ATOM 2327 O O . TRP A 1 315 ? -6.703 47.127 -5.240 1.00 58.49 384 TRP A O 1
ATOM 2338 N N . LYS A 1 316 ? -6.280 44.988 -4.646 1.00 48.05 385 LYS A N 1
ATOM 2339 C CA . LYS A 1 316 ? -7.243 44.882 -3.527 1.00 57.35 385 LYS A CA 1
ATOM 2340 C C . LYS A 1 316 ? -8.700 45.119 -3.905 1.00 57.78 385 LYS A C 1
ATOM 2341 O O . LYS A 1 316 ? -9.548 45.281 -3.028 1.00 56.29 385 LYS A O 1
ATOM 2347 N N . GLY A 1 317 ? -9.000 45.123 -5.199 1.00 53.92 386 GLY A N 1
ATOM 2348 C CA . GLY A 1 317 ? -10.306 45.552 -5.664 1.00 53.52 386 GLY A CA 1
ATOM 2349 C C . GLY A 1 317 ? -10.428 47.053 -5.646 1.00 57.23 386 GLY A C 1
ATOM 2350 O O . GLY A 1 317 ? -11.320 47.634 -6.262 1.00 59.10 386 GLY A O 1
ATOM 2351 N N . VAL A 1 318 ? -9.515 47.705 -4.945 1.00 52.38 387 VAL A N 1
ATOM 2352 C CA . VAL A 1 318 ? -9.513 49.152 -4.923 1.00 50.92 387 VAL A CA 1
ATOM 2353 C C . VAL A 1 318 ? -8.919 49.685 -6.222 1.00 44.30 387 VAL A C 1
ATOM 2354 O O . VAL A 1 318 ? -7.757 49.403 -6.528 1.00 52.30 387 VAL A O 1
ATOM 2358 N N . PRO A 1 319 ? -9.678 50.490 -6.983 1.00 45.82 388 PRO A N 1
ATOM 2359 C CA . PRO A 1 319 ? -9.033 51.029 -8.181 1.00 42.13 388 PRO A CA 1
ATOM 2360 C C . PRO A 1 319 ? -7.752 51.753 -7.863 1.00 49.80 388 PRO A C 1
ATOM 2361 O O . PRO A 1 319 ? -6.763 51.614 -8.581 1.00 53.21 388 PRO A O 1
ATOM 2365 N N . GLU A 1 320 ? -7.797 52.575 -6.820 1.00 49.68 389 GLU A N 1
ATOM 2366 C CA . GLU A 1 320 ? -6.680 53.445 -6.452 1.00 55.70 389 GLU A CA 1
ATOM 2367 C C . GLU A 1 320 ? -5.343 52.699 -6.378 1.00 51.71 389 GLU A C 1
ATOM 2368 O O . GLU A 1 320 ? -4.274 53.295 -6.498 1.00 50.02 389 GLU A O 1
ATOM 2374 N N . ASN A 1 321 ? -5.413 51.402 -6.119 1.00 50.49 390 ASN A N 1
ATOM 2375 C CA . ASN A 1 321 ? -4.229 50.592 -5.993 1.00 41.74 390 ASN A CA 1
ATOM 2376 C C . ASN A 1 321 ? -3.687 50.095 -7.324 1.00 45.91 390 ASN A C 1
ATOM 2377 O O . ASN A 1 321 ? -2.849 49.198 -7.346 1.00 46.47 390 ASN A O 1
ATOM 2382 N N . LYS A 1 322 ? -4.136 50.676 -8.428 1.00 45.81 391 LYS A N 1
ATOM 2383 C CA . LYS A 1 322 ? -3.815 50.139 -9.737 1.00 47.93 391 LYS A CA 1
ATOM 2384 C C . LYS A 1 322 ? -2.329 50.188 -10.091 1.00 53.98 391 LYS A C 1
ATOM 2385 O O . LYS A 1 322 ? -1.753 49.180 -10.551 1.00 45.35 391 LYS A O 1
ATOM 2391 N N . ALA A 1 323 ? -1.752 51.388 -10.007 1.00 49.84 392 ALA A N 1
ATOM 2392 C CA . ALA A 1 323 ? -0.358 51.603 -10.377 1.00 47.44 392 ALA A CA 1
ATOM 2393 C C . ALA A 1 323 ? 0.543 50.743 -9.533 1.00 42.11 392 ALA A C 1
ATOM 2394 O O . ALA A 1 323 ? 1.481 50.142 -10.044 1.00 49.96 392 ALA A O 1
ATOM 2396 N N . LYS A 1 324 ? 0.246 50.643 -8.246 1.00 42.18 393 LYS A N 1
ATOM 2397 C CA . LYS A 1 324 ? 1.046 49.815 -7.371 1.00 45.11 393 LYS A CA 1
ATOM 2398 C C . LYS A 1 324 ? 0.970 48.341 -7.849 1.00 48.40 393 LYS A C 1
ATOM 2399 O O . LYS A 1 324 ? 1.979 47.645 -7.915 1.00 45.93 393 LYS A O 1
ATOM 2405 N N . ALA A 1 325 ? -0.228 47.885 -8.189 1.00 43.63 394 ALA A N 1
ATOM 2406 C CA . ALA A 1 325 ? -0.421 46.494 -8.591 1.00 41.36 394 ALA A CA 1
ATOM 2407 C C . ALA A 1 325 ? 0.290 46.200 -9.927 1.00 37.44 394 ALA A C 1
ATOM 2408 O O . ALA A 1 325 ? 0.859 45.136 -10.106 1.00 36.66 394 ALA A O 1
ATOM 2410 N N . GLN A 1 326 ? 0.337 47.171 -10.819 1.00 30.81 395 GLN A N 1
ATOM 2411 C CA . GLN A 1 326 ? 1.007 46.974 -12.101 1.00 37.73 395 GLN A CA 1
ATOM 2412 C C . GLN A 1 326 ? 2.519 46.999 -11.987 1.00 45.02 395 GLN A C 1
ATOM 2413 O O . GLN A 1 326 ? 3.241 46.361 -12.779 1.00 35.30 395 GLN A O 1
ATOM 2419 N N . GLN A 1 327 ? 2.998 47.798 -11.043 1.00 42.26 396 GLN A N 1
ATOM 2420 C CA . GLN A 1 327 ? 4.399 47.788 -10.697 1.00 43.62 396 GLN A CA 1
ATOM 2421 C C . GLN A 1 327 ? 4.805 46.433 -10.128 1.00 40.01 396 GLN A C 1
ATOM 2422 O O . GLN A 1 327 ? 5.902 45.919 -10.432 1.00 37.79 396 GLN A O 1
ATOM 2428 N N . VAL A 1 328 ? 3.940 45.871 -9.289 1.00 34.01 397 VAL A N 1
ATOM 2429 C CA . VAL A 1 328 ? 4.172 44.594 -8.660 1.00 37.43 397 VAL A CA 1
ATOM 2430 C C . VAL A 1 328 ? 4.160 43.463 -9.704 1.00 33.68 397 VAL A C 1
ATOM 2431 O O . VAL A 1 328 ? 5.056 42.607 -9.711 1.00 32.84 397 VAL A O 1
ATOM 2435 N N . LEU A 1 329 ? 3.189 43.506 -10.612 1.00 33.33 398 LEU A N 1
ATOM 2436 C CA . LEU A 1 329 ? 3.180 42.579 -11.768 1.00 31.02 398 LEU A CA 1
ATOM 2437 C C . LEU A 1 329 ? 4.511 42.682 -12.532 1.00 35.26 398 LEU A C 1
ATOM 2438 O O . LEU A 1 329 ? 5.136 41.652 -12.834 1.00 30.19 398 LEU A O 1
ATOM 2443 N N . MET A 1 330 ? 4.972 43.909 -12.805 1.00 30.21 399 MET A N 1
ATOM 2444 C CA . MET A 1 330 ? 6.236 44.106 -13.522 1.00 33.94 399 MET A CA 1
ATOM 2445 C C . MET A 1 330 ? 7.451 43.543 -12.782 1.00 31.98 399 MET A C 1
ATOM 2446 O O . MET A 1 330 ? 8.353 42.990 -13.428 1.00 32.22 399 MET A O 1
ATOM 2451 N N . GLU A 1 331 ? 7.488 43.665 -11.451 1.00 29.49 400 GLU A N 1
ATOM 2452 C CA . GLU A 1 331 ? 8.578 43.081 -10.667 1.00 31.13 400 GLU A CA 1
ATOM 2453 C C . GLU A 1 331 ? 8.663 41.575 -10.879 1.00 29.85 400 GLU A C 1
ATOM 2454 O O . GLU A 1 331 ? 9.765 41.029 -11.012 1.00 27.79 400 GLU A O 1
ATOM 2460 N N . ARG A 1 332 ? 7.514 40.902 -10.846 1.00 29.36 401 ARG A N 1
ATOM 2461 C CA . ARG A 1 332 ? 7.464 39.464 -11.017 1.00 27.82 401 ARG A CA 1
ATOM 2462 C C . ARG A 1 332 ? 7.722 39.058 -12.471 1.00 23.74 401 ARG A C 1
ATOM 2463 O O . ARG A 1 332 ? 8.401 38.058 -12.702 1.00 24.23 401 ARG A O 1
ATOM 2471 N N . ALA A 1 333 ? 7.222 39.817 -13.435 1.00 25.09 402 ALA A N 1
ATOM 2472 C CA . ALA A 1 333 ? 7.543 39.534 -14.849 1.00 25.36 402 ALA A CA 1
ATOM 2473 C C . ALA A 1 333 ? 9.056 39.648 -15.130 1.00 27.33 402 ALA A C 1
ATOM 2474 O O . ALA A 1 333 ? 9.655 38.794 -15.779 1.00 24.01 402 ALA A O 1
ATOM 2476 N N . ARG A 1 334 ? 9.667 40.720 -14.631 1.00 25.28 403 ARG A N 1
ATOM 2477 C CA . ARG A 1 334 ? 11.117 40.903 -14.718 1.00 24.50 403 ARG A CA 1
ATOM 2478 C C . ARG A 1 334 ? 11.869 39.774 -14.068 1.00 24.42 403 ARG A C 1
ATOM 2479 O O . ARG A 1 334 ? 12.807 39.202 -14.664 1.00 27.34 403 ARG A O 1
ATOM 2487 N N . ALA A 1 335 ? 11.475 39.418 -12.853 1.00 23.37 404 ALA A N 1
ATOM 2488 C CA . ALA A 1 335 ? 12.102 38.317 -12.159 1.00 25.04 404 ALA A CA 1
ATOM 2489 C C . ALA A 1 335 ? 12.102 37.012 -12.990 1.00 25.39 404 ALA A C 1
ATOM 2490 O O . ALA A 1 335 ? 13.124 36.294 -13.066 1.00 24.14 404 ALA A O 1
ATOM 2492 N N . ASN A 1 336 ? 10.965 36.698 -13.588 1.00 25.70 405 ASN A N 1
ATOM 2493 C CA . ASN A 1 336 ? 10.870 35.445 -14.329 1.00 25.51 405 ASN A CA 1
ATOM 2494 C C . ASN A 1 336 ? 11.531 35.511 -15.702 1.00 28.04 405 ASN A C 1
ATOM 2495 O O . ASN A 1 336 ? 12.076 34.492 -16.173 1.00 23.43 405 ASN A O 1
ATOM 2500 N N . GLY A 1 337 ? 11.566 36.709 -16.299 1.00 25.81 406 GLY A N 1
ATOM 2501 C CA . GLY A 1 337 ? 12.348 36.947 -17.534 1.00 26.15 406 GLY A CA 1
ATOM 2502 C C . GLY A 1 337 ? 13.841 36.752 -17.277 1.00 25.39 406 GLY A C 1
ATOM 2503 O O . GLY A 1 337 ? 14.547 36.088 -18.040 1.00 26.13 406 GLY A O 1
ATOM 2504 N N . GLU A 1 338 ? 14.310 37.279 -16.156 1.00 25.48 407 GLU A N 1
ATOM 2505 C CA . GLU A 1 338 ? 15.702 37.117 -15.760 1.00 28.45 407 GLU A CA 1
ATOM 2506 C C . GLU A 1 338 ? 15.995 35.646 -15.429 1.00 29.76 407 GLU A C 1
ATOM 2507 O O . GLU A 1 338 ? 17.062 35.128 -15.770 1.00 29.16 407 GLU A O 1
ATOM 2513 N N . ALA A 1 339 ? 15.047 34.983 -14.755 1.00 25.04 408 ALA A N 1
ATOM 2514 C CA . ALA A 1 339 ? 15.166 33.570 -14.445 1.00 26.57 408 ALA A CA 1
ATOM 2515 C C . ALA A 1 339 ? 15.246 32.714 -15.711 1.00 24.46 408 ALA A C 1
ATOM 2516 O O . ALA A 1 339 ? 15.991 31.741 -15.746 1.00 24.37 408 ALA A O 1
ATOM 2518 N N . GLN A 1 340 ? 14.547 33.106 -16.757 1.00 24.45 409 GLN A N 1
ATOM 2519 C CA . GLN A 1 340 ? 14.664 32.388 -18.032 1.00 23.74 409 GLN A CA 1
ATOM 2520 C C . GLN A 1 340 ? 16.117 32.390 -18.484 1.00 25.16 409 GLN A C 1
ATOM 2521 O O . GLN A 1 340 ? 16.590 31.440 -19.147 1.00 27.84 409 GLN A O 1
ATOM 2527 N N . LEU A 1 341 ? 16.822 33.480 -18.175 1.00 24.10 410 LEU A N 1
ATOM 2528 C CA . LEU A 1 341 ? 18.194 33.657 -18.625 1.00 26.39 410 LEU A CA 1
ATOM 2529 C C . LEU A 1 341 ? 19.209 33.149 -17.585 1.00 27.83 410 LEU A C 1
ATOM 2530 O O . LEU A 1 341 ? 20.413 33.216 -17.819 1.00 28.99 410 LEU A O 1
ATOM 2535 N N . GLY A 1 342 ? 18.724 32.672 -16.441 1.00 26.85 411 GLY A N 1
ATOM 2536 C CA . GLY A 1 342 ? 19.575 32.226 -15.367 1.00 25.72 411 GLY A CA 1
ATOM 2537 C C . GLY A 1 342 ? 20.282 33.383 -14.666 1.00 29.91 411 GLY A C 1
ATOM 2538 O O . GLY A 1 342 ? 21.344 33.196 -14.035 1.00 29.33 411 GLY A O 1
ATOM 2539 N N . LYS A 1 343 ? 19.651 34.550 -14.711 1.00 27.77 412 LYS A N 1
ATOM 2540 C CA . LYS A 1 343 ? 20.266 35.792 -14.206 1.00 29.44 412 LYS A CA 1
ATOM 2541 C C . LYS A 1 343 ? 19.443 36.463 -13.144 1.00 31.32 412 LYS A C 1
ATOM 2542 O O . LYS A 1 343 ? 19.604 37.647 -12.915 1.00 32.13 412 LYS A O 1
ATOM 2548 N N . TYR A 1 344 ? 18.539 35.730 -12.500 1.00 30.87 413 TYR A N 1
ATOM 2549 C CA . TYR A 1 344 ? 17.768 36.319 -11.428 1.00 29.83 413 TYR A CA 1
ATOM 2550 C C . TYR A 1 344 ? 18.499 36.214 -10.093 1.00 34.91 413 TYR A C 1
ATOM 2551 O O . TYR A 1 344 ? 18.765 35.111 -9.607 1.00 35.46 413 TYR A O 1
ATOM 2560 N N . GLY A 1 345 ? 18.611 37.343 -9.410 1.00 35.71 414 GLY A N 1
ATOM 2561 C CA . GLY A 1 345 ? 19.413 37.417 -8.204 1.00 34.43 414 GLY A CA 1
ATOM 2562 C C . GLY A 1 345 ? 18.656 37.212 -6.912 1.00 39.01 414 GLY A C 1
ATOM 2563 O O . GLY A 1 345 ? 19.258 37.274 -5.838 1.00 37.36 414 GLY A O 1
ATOM 2564 N N . GLY A 1 346 ? 17.338 37.018 -6.988 1.00 36.79 415 GLY A N 1
ATOM 2565 C CA . GLY A 1 346 ? 16.505 36.880 -5.787 1.00 37.14 415 GLY A CA 1
ATOM 2566 C C . GLY A 1 346 ? 15.792 38.182 -5.433 1.00 38.33 415 GLY A C 1
ATOM 2567 O O . GLY A 1 346 ? 16.224 39.250 -5.824 1.00 47.59 415 GLY A O 1
ATOM 2568 N N . GLY A 1 347 ? 14.694 38.091 -4.698 1.00 34.98 416 GLY A N 1
ATOM 2569 C CA . GLY A 1 347 ? 13.853 39.253 -4.421 1.00 39.56 416 GLY A CA 1
ATOM 2570 C C . GLY A 1 347 ? 13.342 39.226 -2.997 1.00 43.27 416 GLY A C 1
ATOM 2571 O O . GLY A 1 347 ? 13.851 38.449 -2.182 1.00 46.47 416 GLY A O 1
#

Organism: Toxoplasma gondii (NCBI:txid5811)

Radius of gyration: 18.75 Å; Cα contacts (8 Å, |Δi|>4): 713; chains: 1; bounding box: 42×51×51 Å

B-factor: mean 31.95, std 11.33, range [17.47, 81.53]

Solvent-accessible surface area: 13955 Å² total; per-residue (Å²): 86,139,120,27,31,136,36,4,11,89,22,0,135,109,0,5,22,92,9,62,0,0,1,7,0,10,20,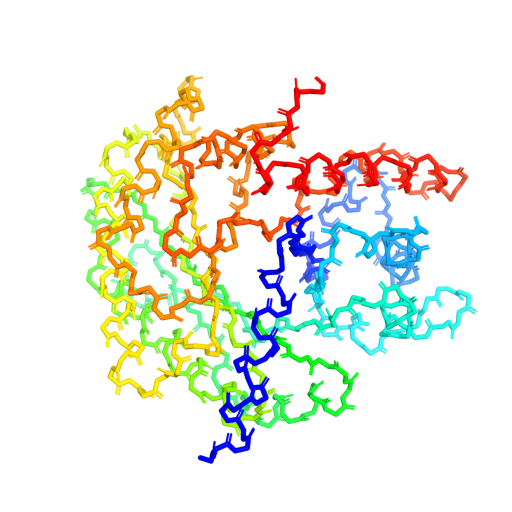35,69,43,46,1,105,137,89,0,78,98,28,67,17,137,35,66,93,64,39,22,3,48,0,1,11,0,0,0,40,2,180,31,0,7,114,24,2,6,0,0,0,0,48,81,49,0,9,129,10,131,3,77,98,35,60,52,0,12,64,24,0,125,91,36,49,3,12,7,0,0,40,3,20,117,26,75,98,57,17,106,184,31,71,88,8,55,8,10,81,6,47,115,47,0,50,95,48,0,109,118,10,50,130,29,13,0,67,0,0,13,1,74,0,10,3,30,9,44,100,102,122,47,28,4,43,112,85,1,8,79,46,3,5,84,4,0,0,91,0,0,28,21,0,14,83,25,92,0,0,0,0,1,5,1,18,5,40,45,79,23,84,18,61,2,64,51,6,2,96,9,2,26,100,0,2,52,33,1,14,130,14,0,109,77,48,164,13,57,28,76,0,0,0,1,11,0,8,6,1,18,37,3,74,102,31,138,164,104,7,54,59,124,67,7,0,91,40,1,10,75,0,3,126,139,25,8,52,93,46,2,21,0,0,0,0,11,10,34,68,32,52,20,47,41,0,0,46,2,0,9,29,0,22,129,90,34,140,38,63,12,66,1,0,0,1,0,16,105,0,0,4,20,40,0,15,146,21,3,119,24,64,86,153,36,68,75,132,0,28,104,25,0,21,100,28,0,92,4,0,2,60,0,8,87,18,153,24,82,39,93

Secondary structure (DSSP, 8-state):
-HHHHHHHHHHHHHHT-TT-EEEEE---HHHHHHHHHHTT----HHHHHHHHHHHHT-TTGGGTEEEEEE-HHHHT-B-TTS-BHHHHHHHTTPEEEEE----EEEPTTSSS-EEEP--TTHHHHHHHHHHTT--EEEEEEEE--BGGGTBSPHHHHHHHHHHHHHHHHHHHHTT-EEEEEEEE---S---HHHHHHHHHHHHHHHHHHHHHTT--GGG-EE-PPPP---TTSSSPPPHHHHHHHHHHHHHTT--TTS-EEEE--TT--HHHHHHHHHHHHHS---SSEEEEEESHHHHHHHHHHHTT-GGGHHHHHHHHHHHHHHHHHHHTT-----

InterPro domains:
  IPR000741 Fructose-bisphosphate aldolase, class-I [PF00274] (15-363)
  IPR000741 Fructose-bisphosphate aldolase, class-I [PTHR11627] (14-363)
  IPR013785 Aldolase-type TIM barrel [G3DSA:3.20.20.70] (6-352)
  IPR029768 Fructose-bisphosphate aldolase class-I active site [PS00158] (223-233)

Sequence (338 aa):
SQEVAKELAENARKIAAPGKGILAADESTGTIKKRFDSIGVENTEANRAFYRDLLFSTKGLGQYISGAILFEETLYQKSPSGVPMVDLLKAEGIIPGIKVDKGLETLPLTDDEKATMGLDGLSERCKKYYEAGARFAKWRAVLSIDPAKGKPTNLSITEVAHGLARYAAICQANRLVPIVEPEILTDGSHDITVCAEVTERVLAAVFKALNDHHVLLEGALLKPNMVTHGSDCPKPASHEEIAFYTVRSLKRTVPPALPGVMFLSGGQSEEDASLNLNEMNKMGPHPFQLSFSYGRRALQASCLKAWKGVPENKAKAQQVLMERARANGEAQLGKYGGG